Protein AF-A0A6A4X981-F1 (afdb_monomer)

pLDDT: mean 82.9, std 22.52, range [26.66, 98.5]

Secondary structure (DSSP, 8-state):
----------S-HHHHHHHHHHHH--PPPHHHHHHHHHHHTTTTS-HHHHHHHHHHHIIIII---GGGS-TTHHHHHHHHHH-TTS-HHHHHHHHHHHHHHTTSGGGHHHHHHHTTT-HHHHHHHTGGGS-HHHHHHHHHHHHHTTSSHHHHHHHT----EE-TT-SSEE-HHHHHHHHHHHHHTSS-HHHHHHHHHHHHHHHHS--------------

Sequence (219 aa):
MKIHHTVTLSEPVSSHLSTYTSHLNTPRPVKAEFDGLLKAVDGQLGDEELQNVKELKMYMLEDEGAWALGENFINFLGRILHDKSLPPAARVHLLNLLSVATTKDDFILILHQDRREHVIMNYADDVDRLPTEEQTALSLMFANMFDQNGSSEWLLYISEWQSPHNNMPISNIRVTTKVAVNALLADSAEMQDRGTAIMYNLAVKEVKTVVSIAFYRHE

Mean predicted aligned error: 9.0 Å

Organism: Amphibalanus amphitrite (NCBI:txid1232801)

Nearest PDB structures (foldseek):
  8gcn-assembly1_A  TM=3.895E-01  e=6.416E-01  Homo sapiens
  1gcj-assembly1_B  TM=5.325E-01  e=2.556E+00  Mus musculus
  2q5d-assembly1_A  TM=5.986E-01  e=4.750E+00  Homo sapiens
  1qgr-assembly1_A  TM=4.867E-01  e=2.556E+00  Homo sapiens
  1qgk-assembly1_A  TM=3.256E-01  e=1.664E+00  Homo sapiens

Foldseek 3Di:
DDDDDDPDPDDDVVVVLVVLLVVLDPQDPLVVLLVQLCVQCPPPDDPVLVQQSVLLCCVQPVVPHPVSHDLCNLVSLLCQLPDPVGDPSNLLSVLSSLLSVLLDQRVLVVLVSCVPVVSLLLSLLCLLVDPPSNLLSNLSNLLSNLNYPSSVVQLCFDDWDDRPVDPDTDGSVRSLLVSLVSLCPDPDPSSVSSSVSSVVSVVPDPPPPPPPPPPPPDD

Solvent-accessible surface area (backbone atoms only — not comparable to full-atom values): 12491 Å² total; per-residue (Å²): 140,82,85,84,79,82,80,78,84,79,73,68,67,69,64,57,53,60,54,64,54,52,76,78,52,72,74,71,56,64,66,58,32,50,55,46,25,53,62,48,42,62,93,72,60,54,74,67,50,52,48,46,54,50,22,51,44,38,33,72,76,66,69,55,41,63,81,46,48,60,95,59,43,63,57,46,52,36,49,52,70,67,41,79,90,53,51,69,60,29,36,31,24,48,32,49,49,45,24,61,46,30,62,40,85,55,41,37,61,58,54,60,65,31,67,81,77,37,50,69,57,57,57,43,60,46,40,91,75,47,58,69,65,44,38,48,27,46,37,48,24,60,39,30,18,60,75,23,70,61,41,33,52,53,41,58,30,73,71,70,46,77,46,96,90,45,98,57,78,41,27,40,36,56,34,49,49,48,42,21,51,53,24,46,71,41,96,42,67,73,33,26,53,34,10,49,50,32,49,48,52,62,71,71,47,82,72,85,67,79,74,75,74,77,77,78,79,79,130

Radius of gyration: 19.37 Å; Cα contacts (8 Å, |Δi|>4): 228; chains: 1; bounding box: 63×36×64 Å

Structure (mmCIF, N/CA/C/O backbone):
data_AF-A0A6A4X981-F1
#
_entry.id   AF-A0A6A4X981-F1
#
loop_
_atom_site.group_PDB
_atom_site.id
_atom_site.type_symbol
_atom_site.label_atom_id
_atom_site.label_alt_id
_atom_site.label_comp_id
_atom_site.label_asym_id
_atom_site.label_entity_id
_atom_site.label_seq_id
_atom_site.pdbx_PDB_ins_code
_atom_site.Cartn_x
_atom_site.Cartn_y
_atom_site.Cartn_z
_atom_site.occupancy
_atom_site.B_iso_or_equiv
_atom_site.auth_seq_id
_atom_site.auth_comp_id
_atom_site.auth_asym_id
_atom_site.auth_atom_id
_atom_site.pdbx_PDB_model_num
ATOM 1 N N . MET A 1 1 ? 22.969 -18.939 -44.049 1.00 35.66 1 MET A N 1
ATOM 2 C CA . MET A 1 1 ? 21.523 -18.968 -43.752 1.00 35.66 1 MET A CA 1
ATOM 3 C C . MET A 1 1 ? 21.273 -17.994 -42.606 1.00 35.66 1 MET A C 1
ATOM 5 O O . MET A 1 1 ? 21.576 -18.317 -41.469 1.00 35.66 1 MET A O 1
ATOM 9 N N . LYS A 1 2 ? 20.888 -16.752 -42.926 1.00 27.67 2 LYS A N 1
ATOM 10 C CA . LYS A 1 2 ? 20.529 -15.705 -41.955 1.00 27.67 2 LYS A CA 1
ATOM 11 C C . LYS A 1 2 ? 19.008 -15.671 -41.891 1.00 27.67 2 LYS A C 1
ATOM 13 O O . LYS A 1 2 ? 18.380 -15.480 -42.928 1.00 27.67 2 LYS A O 1
ATOM 18 N N . ILE A 1 3 ? 18.437 -15.893 -40.716 1.00 26.66 3 ILE A N 1
ATOM 19 C CA . ILE A 1 3 ? 16.993 -15.798 -40.512 1.00 26.66 3 ILE A CA 1
ATOM 20 C C . ILE A 1 3 ? 16.707 -14.355 -40.090 1.00 26.66 3 ILE A C 1
ATOM 22 O O . ILE A 1 3 ? 17.018 -13.956 -38.971 1.00 26.66 3 ILE A O 1
ATOM 26 N N . HIS A 1 4 ? 16.185 -13.558 -41.020 1.00 29.09 4 HIS A N 1
ATOM 27 C CA . HIS A 1 4 ? 15.566 -12.271 -40.721 1.00 29.09 4 HIS A CA 1
ATOM 28 C C . HIS A 1 4 ? 14.129 -12.538 -40.268 1.00 29.09 4 HIS A C 1
ATOM 30 O O . HIS A 1 4 ? 13.269 -12.807 -41.102 1.00 29.09 4 HIS A O 1
ATOM 36 N N . HIS A 1 5 ? 13.864 -12.458 -38.966 1.00 28.50 5 HIS A N 1
ATOM 37 C CA . HIS A 1 5 ? 12.505 -12.253 -38.474 1.00 28.50 5 HIS A CA 1
ATOM 38 C C . HIS A 1 5 ? 12.352 -10.788 -38.080 1.00 28.50 5 HIS A C 1
ATOM 40 O O . HIS A 1 5 ? 12.789 -10.353 -37.019 1.00 28.50 5 HIS A O 1
ATOM 46 N N . THR A 1 6 ? 11.751 -10.022 -38.985 1.00 28.34 6 THR A N 1
ATOM 47 C CA . THR A 1 6 ? 11.178 -8.713 -38.687 1.00 28.34 6 THR A CA 1
ATOM 48 C C . THR A 1 6 ? 9.885 -8.963 -37.919 1.00 28.34 6 THR A C 1
ATOM 50 O O . THR A 1 6 ? 8.914 -9.444 -38.498 1.00 28.34 6 THR A O 1
ATOM 53 N N . VAL A 1 7 ? 9.877 -8.690 -36.614 1.00 30.39 7 VAL A N 1
ATOM 54 C CA . VAL A 1 7 ? 8.640 -8.664 -35.826 1.00 30.39 7 VAL A CA 1
ATOM 55 C C . VAL A 1 7 ? 7.944 -7.345 -36.141 1.00 30.39 7 VAL A C 1
ATOM 57 O O . VAL A 1 7 ? 8.358 -6.280 -35.689 1.00 30.39 7 VAL A O 1
ATOM 60 N N . THR A 1 8 ? 6.915 -7.403 -36.978 1.00 29.42 8 THR A N 1
ATOM 61 C CA . THR A 1 8 ? 5.960 -6.308 -37.140 1.00 29.42 8 THR A CA 1
ATOM 62 C C . THR A 1 8 ? 5.119 -6.221 -35.871 1.00 29.42 8 THR A C 1
ATOM 64 O O . THR A 1 8 ? 4.299 -7.101 -35.621 1.00 29.42 8 THR A O 1
ATOM 67 N N . LEU A 1 9 ? 5.337 -5.177 -35.069 1.00 31.45 9 LEU A N 1
ATOM 68 C CA . LEU A 1 9 ? 4.457 -4.804 -33.961 1.00 31.45 9 LEU A CA 1
ATOM 69 C C . LEU A 1 9 ? 3.139 -4.284 -34.553 1.00 31.45 9 LEU A C 1
ATOM 71 O O . LEU A 1 9 ? 3.011 -3.102 -34.868 1.00 31.45 9 LEU A O 1
ATOM 75 N N . SER A 1 10 ? 2.192 -5.186 -34.797 1.00 39.62 10 SER A N 1
ATOM 76 C CA . SER A 1 10 ? 0.805 -4.829 -35.084 1.00 39.62 10 SER A CA 1
ATOM 77 C C . SER A 1 10 ? 0.054 -4.699 -33.762 1.00 39.62 10 SER A C 1
ATOM 79 O O . SER A 1 10 ? 0.018 -5.662 -33.005 1.00 39.62 10 SER A O 1
ATOM 81 N N . GLU A 1 11 ? -0.559 -3.529 -33.566 1.00 33.09 11 GLU A N 1
ATOM 82 C CA . GLU A 1 11 ? -1.365 -3.068 -32.419 1.00 33.09 11 GLU A CA 1
ATOM 83 C C . GLU A 1 11 ? -0.593 -2.325 -31.308 1.00 33.09 11 GLU A C 1
ATOM 85 O O . GLU A 1 11 ? 0.504 -2.725 -30.910 1.00 33.09 11 GLU A O 1
ATOM 90 N N . PRO A 1 12 ? -1.128 -1.187 -30.810 1.00 36.62 12 PRO A N 1
ATOM 91 C CA . PRO A 1 12 ? -0.497 -0.448 -29.728 1.00 36.62 12 PRO A CA 1
ATOM 92 C C . PRO A 1 12 ? -0.516 -1.298 -28.454 1.00 36.62 12 PRO A C 1
ATOM 94 O O . PRO A 1 12 ? -1.577 -1.731 -27.997 1.00 36.62 12 PRO A O 1
ATOM 97 N N . VAL A 1 13 ? 0.666 -1.461 -27.852 1.00 44.28 13 VAL A N 1
ATOM 98 C CA . VAL A 1 13 ? 0.936 -2.171 -26.583 1.00 44.28 13 VAL A CA 1
ATOM 99 C C . VAL A 1 13 ? -0.070 -1.806 -25.472 1.00 44.28 13 VAL A C 1
ATOM 101 O O . VAL A 1 13 ? -0.384 -2.633 -24.622 1.00 44.28 13 VAL A O 1
ATOM 104 N N . SER A 1 14 ? -0.657 -0.604 -25.529 1.00 37.19 14 SER A N 1
ATOM 105 C CA . SER A 1 14 ? -1.730 -0.105 -24.652 1.00 37.19 14 SER A CA 1
ATOM 106 C C . SER A 1 14 ? -2.977 -1.000 -24.556 1.00 37.19 14 SER A C 1
ATOM 108 O O . SER A 1 14 ? -3.571 -1.080 -23.485 1.00 37.19 14 SER A O 1
ATOM 110 N N . SER A 1 15 ? -3.367 -1.710 -25.617 1.00 31.08 15 SER A N 1
ATOM 111 C CA . SER A 1 15 ? -4.558 -2.582 -25.587 1.00 31.08 15 SER A CA 1
ATOM 112 C C . SER A 1 15 ? -4.306 -3.914 -24.862 1.00 31.08 15 SER A C 1
ATOM 114 O O . SER A 1 15 ? -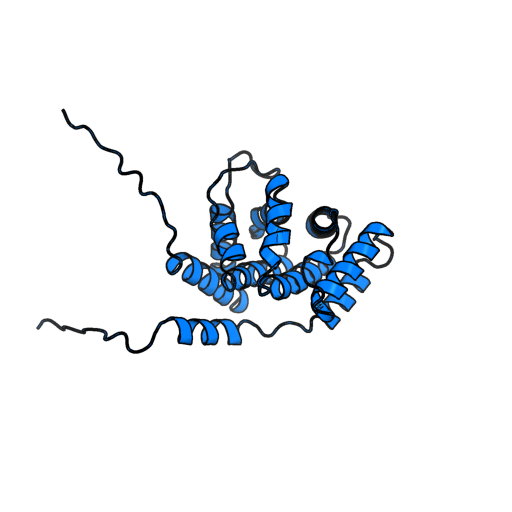5.155 -4.404 -24.114 1.00 31.08 15 SER A O 1
ATOM 116 N N . HIS A 1 16 ? -3.095 -4.462 -24.990 1.00 34.47 16 HIS A N 1
ATOM 117 C CA . HIS A 1 16 ? -2.657 -5.637 -24.236 1.00 34.47 16 HIS A CA 1
ATOM 118 C C . HIS A 1 16 ? -2.401 -5.323 -22.752 1.00 34.47 16 HIS A C 1
ATOM 120 O O . HIS A 1 16 ? -2.643 -6.182 -21.904 1.00 34.47 16 HIS A O 1
ATOM 126 N N . LEU A 1 17 ? -1.995 -4.085 -22.433 1.00 39.44 17 LEU A N 1
ATOM 127 C CA . LEU A 1 17 ? -1.783 -3.594 -21.063 1.00 39.44 17 LEU A CA 1
ATOM 128 C C . LEU A 1 17 ? -3.050 -3.680 -20.195 1.00 39.44 17 LEU A C 1
ATOM 130 O O . LEU A 1 17 ? -2.972 -4.156 -19.068 1.00 39.44 17 LEU A O 1
ATOM 134 N N . SER A 1 18 ? -4.216 -3.299 -20.730 1.00 36.97 18 SER A N 1
ATOM 135 C CA . SER A 1 18 ? -5.501 -3.392 -20.010 1.00 36.97 18 SER A CA 1
ATOM 136 C C . SER A 1 18 ? -5.961 -4.841 -19.799 1.00 36.97 18 SER A C 1
ATOM 138 O O . SER A 1 18 ? -6.636 -5.154 -18.819 1.00 36.97 18 SER A O 1
ATOM 140 N N . THR A 1 19 ? -5.573 -5.747 -20.700 1.00 31.64 19 THR A N 1
ATOM 141 C CA . THR A 1 19 ? -6.018 -7.144 -20.652 1.00 31.64 19 THR A CA 1
ATOM 142 C C . THR A 1 19 ? -5.213 -7.946 -19.621 1.00 31.64 19 THR A C 1
ATOM 144 O O . THR A 1 19 ? -5.804 -8.669 -18.823 1.00 31.64 19 THR A O 1
ATOM 147 N N . TYR A 1 20 ? -3.887 -7.766 -19.549 1.00 37.22 20 TYR A N 1
ATOM 148 C CA . TYR A 1 20 ? -3.033 -8.516 -18.612 1.00 37.22 20 TYR A CA 1
ATOM 149 C C . TYR A 1 20 ? -3.275 -8.139 -17.138 1.00 37.22 20 TYR A C 1
ATOM 151 O O . TYR A 1 20 ? -3.262 -9.005 -16.265 1.00 37.22 20 TYR A O 1
ATOM 159 N N . THR A 1 21 ? -3.564 -6.865 -16.851 1.00 39.09 21 THR A N 1
ATOM 160 C CA . THR A 1 21 ? -3.923 -6.402 -15.499 1.00 39.09 21 THR A CA 1
ATOM 161 C C . THR A 1 21 ? -5.322 -6.859 -15.076 1.00 39.09 21 THR A C 1
ATOM 163 O O . THR A 1 21 ? -5.548 -7.110 -13.893 1.00 39.09 21 THR A O 1
ATOM 166 N N . SER A 1 22 ? -6.256 -7.048 -16.017 1.00 40.41 22 SER A N 1
ATOM 167 C CA . SER A 1 22 ? -7.642 -7.4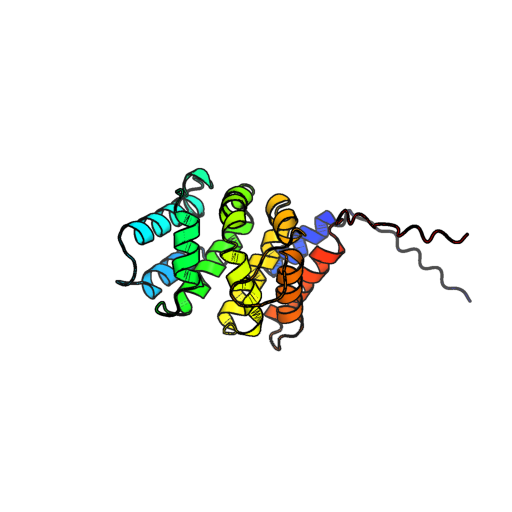32 -15.705 1.00 40.41 22 SER A CA 1
ATOM 168 C C . SER A 1 22 ? -7.784 -8.813 -15.047 1.00 40.41 22 SER A C 1
ATOM 170 O O . SER A 1 22 ? -8.672 -9.009 -14.222 1.00 40.41 22 SER A O 1
ATOM 172 N N . HIS A 1 23 ? -6.901 -9.767 -15.363 1.00 39.19 23 HIS A N 1
ATOM 173 C CA . HIS A 1 23 ? -6.964 -11.134 -14.825 1.00 39.19 23 HIS A CA 1
ATOM 174 C C . HIS A 1 23 ? -6.335 -11.265 -13.428 1.00 39.19 23 HIS A C 1
ATOM 176 O O . HIS A 1 23 ? -6.719 -12.144 -12.660 1.00 39.19 23 HIS A O 1
ATOM 182 N N . LEU A 1 24 ? -5.398 -10.372 -13.089 1.00 46.75 24 LEU A N 1
ATOM 183 C CA . LEU A 1 24 ? -4.754 -10.283 -11.770 1.00 46.75 24 LEU A CA 1
ATOM 184 C C . LEU A 1 24 ? -5.617 -9.516 -10.755 1.00 46.75 24 LEU A C 1
ATOM 186 O O . LEU A 1 24 ? -5.453 -9.664 -9.543 1.00 46.75 24 LEU A O 1
ATOM 190 N N . ASN A 1 25 ? -6.563 -8.729 -11.268 1.00 47.97 25 ASN A N 1
ATOM 191 C CA . ASN A 1 25 ? -7.483 -7.883 -10.530 1.00 47.97 25 ASN A CA 1
ATOM 192 C C . ASN A 1 25 ? -8.858 -8.540 -10.435 1.00 47.97 25 ASN A C 1
ATOM 194 O O . ASN A 1 25 ? -9.804 -8.075 -11.062 1.00 47.97 25 ASN A O 1
ATOM 198 N N . THR A 1 26 ? -9.012 -9.591 -9.625 1.00 44.97 26 THR A N 1
ATOM 199 C CA . THR A 1 26 ? -10.343 -9.799 -9.030 1.00 44.97 26 THR A CA 1
ATOM 200 C C . THR A 1 26 ? -10.371 -8.915 -7.791 1.00 44.97 26 THR A C 1
ATOM 202 O O . THR A 1 26 ? -9.756 -9.294 -6.790 1.00 44.97 26 THR A O 1
ATOM 205 N N . PRO A 1 27 ? -10.982 -7.714 -7.823 1.00 53.25 27 PRO A N 1
ATOM 206 C CA . PRO A 1 27 ? -10.990 -6.861 -6.651 1.00 53.25 27 PRO A CA 1
ATOM 207 C C . PRO A 1 27 ? -11.744 -7.631 -5.579 1.00 53.25 27 PRO A C 1
ATOM 209 O O . PRO A 1 27 ? -12.896 -8.034 -5.788 1.00 53.25 27 PRO A O 1
ATOM 212 N N . ARG A 1 28 ? -11.091 -7.881 -4.441 1.00 63.94 28 ARG A N 1
ATOM 213 C CA . ARG A 1 28 ? -11.825 -8.387 -3.285 1.00 63.94 28 ARG A CA 1
ATOM 214 C C . ARG A 1 28 ? -12.951 -7.389 -3.012 1.00 63.94 28 ARG A C 1
ATOM 216 O O . ARG A 1 28 ? -12.721 -6.183 -3.142 1.00 63.94 28 ARG A O 1
ATOM 223 N N . PRO A 1 29 ? -14.178 -7.847 -2.718 1.00 80.44 29 PRO A N 1
ATOM 224 C CA . PRO A 1 29 ? -15.304 -6.937 -2.602 1.00 80.44 29 PRO A CA 1
ATOM 225 C C . PRO A 1 29 ? -14.982 -5.859 -1.567 1.00 80.44 29 PRO A C 1
ATOM 227 O O . PRO A 1 29 ? -14.814 -6.176 -0.394 1.00 80.44 29 PRO A O 1
ATOM 230 N N . VAL A 1 30 ? -14.911 -4.594 -1.993 1.00 88.19 30 VAL A N 1
ATOM 231 C CA . VAL A 1 30 ? -14.489 -3.462 -1.145 1.00 88.19 30 VAL A CA 1
ATOM 232 C C . VAL A 1 30 ? -15.253 -3.443 0.183 1.00 88.19 30 VAL A C 1
ATOM 234 O O . VAL A 1 30 ? -14.669 -3.243 1.242 1.00 88.19 30 VAL A O 1
ATOM 237 N N . LYS A 1 31 ? -16.557 -3.748 0.147 1.00 90.75 31 LYS A N 1
ATOM 238 C CA . LYS A 1 31 ? -17.397 -3.876 1.349 1.00 90.75 31 LYS A CA 1
ATOM 239 C C . LYS A 1 31 ? -16.896 -4.949 2.324 1.00 90.75 31 LYS A C 1
ATOM 241 O O . LYS A 1 31 ? -16.839 -4.687 3.516 1.00 90.75 31 LYS A O 1
ATOM 246 N N . ALA A 1 32 ? -16.500 -6.118 1.824 1.00 91.69 32 ALA A N 1
ATOM 247 C CA . ALA A 1 32 ? -15.992 -7.205 2.658 1.00 91.69 32 ALA A CA 1
ATOM 248 C C . ALA A 1 32 ? -14.638 -6.855 3.296 1.00 91.69 32 ALA A C 1
ATOM 250 O O . ALA A 1 32 ? -14.396 -7.227 4.440 1.00 91.69 32 ALA A O 1
ATOM 251 N N . GLU A 1 33 ? -13.778 -6.111 2.593 1.00 94.44 33 GLU A N 1
ATOM 252 C CA . GLU A 1 33 ? -12.517 -5.624 3.167 1.00 94.44 33 GLU A CA 1
ATOM 253 C C . GLU A 1 33 ? -12.761 -4.569 4.259 1.00 94.44 33 GLU A C 1
ATOM 255 O O . GLU A 1 33 ? -12.092 -4.602 5.288 1.00 94.44 33 GLU A O 1
ATOM 260 N N . PHE A 1 34 ? -13.766 -3.695 4.110 1.00 94.94 34 PHE A N 1
ATOM 261 C CA . PHE A 1 34 ? -14.185 -2.792 5.193 1.00 94.94 34 PHE A CA 1
ATOM 262 C C . PHE A 1 34 ? -14.730 -3.541 6.409 1.00 94.94 34 PHE A C 1
ATOM 264 O O . PHE A 1 34 ? -14.329 -3.245 7.534 1.00 94.94 34 PHE A O 1
ATOM 271 N N . ASP A 1 35 ? -15.625 -4.508 6.197 1.00 95.25 35 ASP A N 1
ATOM 272 C CA . ASP A 1 35 ? -16.187 -5.318 7.281 1.00 95.25 35 ASP A CA 1
ATOM 273 C C . ASP A 1 35 ? -15.078 -6.096 8.009 1.00 95.25 35 ASP A C 1
ATOM 275 O O . ASP A 1 35 ? -15.058 -6.171 9.240 1.00 95.25 35 ASP A O 1
ATOM 279 N N . GLY A 1 36 ? -14.117 -6.632 7.250 1.00 96.31 36 GLY A N 1
ATOM 280 C CA . GLY A 1 36 ? -12.927 -7.298 7.768 1.00 96.31 36 GLY A CA 1
ATOM 281 C C . GLY A 1 36 ? -12.030 -6.365 8.581 1.00 96.31 36 GLY A C 1
ATOM 282 O O . GLY A 1 36 ? -11.639 -6.717 9.695 1.00 96.31 36 GLY A O 1
ATOM 283 N N . LEU A 1 37 ? -11.752 -5.160 8.069 1.00 97.00 37 LEU A N 1
ATOM 284 C CA . LEU A 1 37 ? -10.963 -4.146 8.769 1.00 97.00 37 LEU A CA 1
ATOM 285 C C . LEU A 1 37 ? -11.620 -3.757 10.096 1.00 97.00 37 LEU A C 1
ATOM 287 O O . LEU A 1 37 ? -10.971 -3.850 11.134 1.00 97.00 37 LEU A O 1
ATOM 291 N N . LEU A 1 38 ? -12.904 -3.384 10.073 1.00 96.44 38 LEU A N 1
ATOM 292 C CA . LEU A 1 38 ? -13.660 -2.985 11.265 1.00 96.44 38 LEU A CA 1
ATOM 293 C C . LEU A 1 38 ? -13.697 -4.097 12.313 1.00 96.44 38 LEU A C 1
ATOM 295 O O . LEU A 1 38 ? -13.499 -3.836 13.496 1.00 96.44 38 LEU A O 1
ATOM 299 N N . LYS A 1 39 ? -13.888 -5.347 11.881 1.00 97.19 39 LYS A N 1
ATOM 300 C CA . LYS A 1 39 ? -13.845 -6.506 12.774 1.00 97.19 39 LYS A CA 1
ATOM 301 C C . LYS A 1 39 ? -12.456 -6.721 13.379 1.00 97.19 39 LYS A C 1
ATOM 303 O O . LYS A 1 39 ? -12.354 -7.090 14.545 1.00 97.19 39 LYS A O 1
ATOM 308 N N . ALA A 1 40 ? -11.390 -6.532 12.602 1.00 97.00 40 ALA A N 1
ATOM 309 C CA . ALA A 1 40 ? -10.019 -6.737 13.069 1.00 97.00 40 ALA A CA 1
ATOM 310 C C . ALA A 1 40 ? -9.591 -5.702 14.120 1.00 97.00 40 ALA A C 1
ATOM 312 O O . ALA A 1 40 ? -8.785 -6.016 14.995 1.00 97.00 40 ALA A O 1
ATOM 313 N N . VAL A 1 41 ? -10.129 -4.485 14.042 1.00 96.06 41 VAL A N 1
ATOM 314 C CA . VAL A 1 41 ? -9.773 -3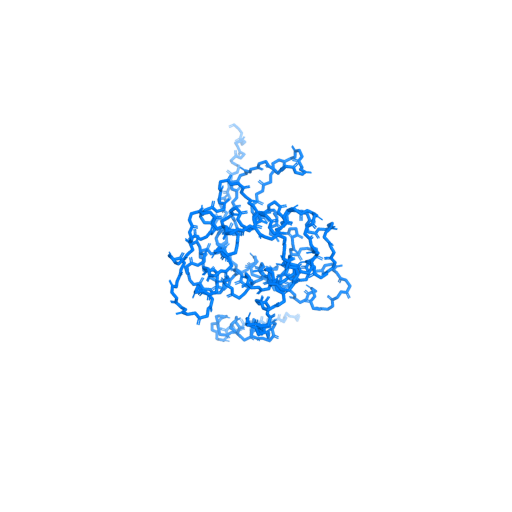.358 14.919 1.00 96.06 41 VAL A CA 1
ATOM 315 C C . VAL A 1 41 ? -10.858 -3.025 15.949 1.00 96.06 41 VAL A C 1
ATOM 317 O O . VAL A 1 41 ? -10.808 -1.966 16.576 1.00 96.06 41 VAL A O 1
ATOM 320 N N . ASP A 1 42 ? -11.830 -3.920 16.138 1.00 94.44 42 ASP A N 1
ATOM 321 C CA . ASP A 1 42 ? -12.954 -3.712 17.052 1.00 94.44 42 ASP A CA 1
ATOM 322 C C . ASP A 1 42 ? -12.462 -3.370 18.469 1.00 94.44 42 ASP A C 1
ATOM 324 O O . ASP A 1 42 ? -11.594 -4.048 19.027 1.00 94.44 42 ASP A O 1
ATOM 328 N N . GLY A 1 43 ? -12.968 -2.261 19.012 1.00 94.00 43 GLY A N 1
ATOM 329 C CA . GLY A 1 43 ? -12.576 -1.710 20.314 1.00 94.00 43 GLY A CA 1
ATOM 330 C C . GLY A 1 43 ? -11.131 -1.201 20.444 1.00 94.00 43 GLY A C 1
ATOM 331 O O . GLY A 1 43 ? -10.739 -0.824 21.546 1.00 94.00 43 GLY A O 1
ATOM 332 N N . GLN A 1 44 ? -10.332 -1.189 19.371 1.00 95.88 44 GLN A N 1
ATOM 333 C CA . GLN A 1 44 ? -8.915 -0.783 19.402 1.00 95.88 44 GLN A CA 1
ATOM 334 C C . GLN A 1 44 ? -8.654 0.599 18.797 1.00 95.88 44 GLN A C 1
ATOM 336 O O . GLN A 1 44 ? -7.569 1.150 18.998 1.00 95.88 44 GLN A O 1
ATOM 341 N N . LEU A 1 45 ? -9.626 1.136 18.053 1.00 94.25 45 LEU A N 1
ATOM 342 C CA . LEU A 1 45 ? -9.547 2.460 17.448 1.00 94.25 45 LEU A CA 1
ATOM 343 C C . LEU A 1 45 ? -10.245 3.519 18.301 1.00 94.25 45 LEU A C 1
ATOM 345 O O . LEU A 1 45 ? -11.328 3.281 18.837 1.00 94.25 45 LEU A O 1
ATOM 349 N N . GLY A 1 46 ? -9.636 4.700 18.384 1.00 94.25 46 GLY A N 1
ATOM 350 C CA . GLY A 1 46 ? -10.263 5.898 18.939 1.00 94.25 46 GLY A CA 1
ATOM 351 C C . GLY A 1 46 ? -11.256 6.553 17.971 1.00 94.25 46 GLY A C 1
ATOM 352 O O . GLY A 1 46 ? -11.340 6.195 16.796 1.00 94.25 46 GLY A O 1
ATOM 353 N N . ASP A 1 47 ? -11.980 7.566 18.452 1.00 94.62 47 ASP A N 1
ATOM 354 C CA . ASP A 1 47 ? -13.012 8.269 17.669 1.00 94.62 47 ASP A CA 1
ATOM 355 C C . ASP A 1 47 ? -12.467 8.881 16.370 1.00 94.62 47 ASP A C 1
ATOM 357 O O . ASP A 1 47 ? -13.121 8.829 15.327 1.00 94.62 47 ASP A O 1
ATOM 361 N N . GLU A 1 48 ? -11.250 9.423 16.415 1.00 94.88 48 GLU A N 1
ATOM 362 C CA . GLU A 1 48 ? -10.583 10.006 15.251 1.00 94.88 48 GLU A CA 1
ATOM 363 C C . GLU A 1 48 ? -10.225 8.942 14.203 1.00 94.88 48 GLU A C 1
ATOM 365 O O . GLU A 1 48 ? -10.473 9.114 13.012 1.00 94.88 48 GLU A O 1
ATOM 370 N N . GLU A 1 49 ? -9.694 7.798 14.623 1.00 95.75 49 GLU A N 1
ATOM 371 C CA . GLU A 1 49 ? -9.349 6.694 13.722 1.00 95.75 49 GLU A CA 1
ATOM 372 C C . GLU A 1 49 ? -10.615 6.073 13.107 1.00 95.75 49 GLU A C 1
ATOM 374 O O . GLU A 1 49 ? -10.647 5.776 11.915 1.00 95.75 49 GLU A O 1
ATOM 379 N N . LEU A 1 50 ? -11.701 5.958 13.880 1.00 94.75 50 LEU A N 1
ATOM 380 C CA . LEU A 1 50 ? -13.008 5.537 13.367 1.00 94.75 50 LEU A CA 1
ATOM 381 C C . LEU A 1 50 ? -13.584 6.531 12.352 1.00 94.75 50 LEU A C 1
ATOM 383 O O . LEU A 1 50 ? -14.247 6.117 11.398 1.00 94.75 50 LEU A O 1
ATOM 387 N N . GLN A 1 51 ? -13.343 7.829 12.534 1.00 96.06 51 GLN A N 1
ATOM 388 C CA . GLN A 1 51 ? -13.718 8.848 11.559 1.00 96.06 51 GLN A CA 1
ATOM 389 C C . GLN A 1 51 ? -12.927 8.684 10.250 1.00 96.06 51 GLN A C 1
ATOM 391 O O . GLN A 1 51 ? -13.540 8.660 9.185 1.00 96.06 51 GLN A O 1
ATOM 396 N N . ASN A 1 52 ? -11.619 8.418 10.319 1.00 96.69 52 ASN A N 1
ATOM 397 C CA . ASN A 1 52 ? -10.801 8.113 9.136 1.00 96.69 52 ASN A CA 1
ATOM 398 C C . ASN A 1 52 ? -11.290 6.858 8.381 1.00 96.69 52 ASN A C 1
ATOM 400 O O . ASN A 1 52 ? -11.271 6.825 7.151 1.00 96.69 52 ASN A O 1
ATOM 404 N N . VAL A 1 53 ? -11.795 5.831 9.082 1.00 95.69 53 VAL A N 1
ATOM 405 C CA . VAL A 1 53 ? -12.414 4.660 8.424 1.00 95.69 53 VAL A CA 1
ATOM 406 C C . VAL A 1 53 ? -13.684 5.051 7.657 1.00 95.69 53 VAL A C 1
ATOM 408 O O . VAL A 1 53 ? -13.923 4.539 6.561 1.00 95.69 53 VAL A O 1
ATOM 411 N N . LYS A 1 54 ? -14.503 5.965 8.197 1.00 94.81 54 LYS A N 1
ATOM 412 C CA . LYS A 1 54 ? -15.696 6.477 7.498 1.00 94.81 54 LYS A CA 1
ATOM 413 C C . LYS A 1 54 ? -15.315 7.304 6.274 1.00 94.81 54 LYS A C 1
ATOM 415 O O . LYS A 1 54 ? -15.932 7.135 5.231 1.00 94.81 54 LYS A O 1
ATOM 420 N N . GLU A 1 55 ? -14.292 8.141 6.382 1.00 96.31 55 GLU A N 1
ATOM 421 C CA . GLU A 1 55 ? -13.760 8.933 5.267 1.00 96.31 55 GLU A CA 1
ATOM 422 C C . GLU A 1 55 ? -13.230 8.046 4.145 1.00 96.31 55 GLU A C 1
ATOM 424 O O . GLU A 1 55 ? -13.614 8.219 2.989 1.00 96.31 55 GLU A O 1
ATOM 429 N N . LEU A 1 56 ? -12.467 7.003 4.488 1.00 96.12 56 LEU A N 1
ATOM 430 C CA . LEU A 1 56 ? -12.042 5.995 3.521 1.00 96.12 56 LEU A CA 1
ATOM 431 C C . LEU A 1 56 ? -13.241 5.317 2.850 1.00 96.12 56 LEU A C 1
ATOM 433 O O . LEU A 1 56 ? -13.206 5.036 1.655 1.00 96.12 56 LEU A O 1
ATOM 437 N N . LYS A 1 57 ? -14.326 5.064 3.589 1.00 94.25 57 LYS A N 1
ATOM 438 C CA . LYS A 1 57 ? -15.554 4.493 3.027 1.00 94.25 57 LYS A CA 1
ATOM 439 C C . LYS A 1 57 ? -16.253 5.446 2.057 1.00 94.25 57 LYS A C 1
ATOM 441 O O . LYS A 1 57 ? -16.646 4.984 0.988 1.00 94.25 57 LYS A O 1
ATOM 446 N N . MET A 1 58 ? -16.373 6.730 2.396 1.00 93.56 58 MET A N 1
ATOM 447 C CA . MET A 1 58 ? -16.924 7.754 1.497 1.00 93.56 58 MET A CA 1
ATOM 448 C C . MET A 1 58 ? -16.094 7.831 0.213 1.00 93.56 58 MET A C 1
ATOM 450 O O . MET A 1 58 ? -16.631 7.686 -0.884 1.00 93.56 58 MET A O 1
ATOM 454 N N . TYR A 1 59 ? -14.767 7.899 0.352 1.00 95.06 59 TYR A N 1
ATOM 455 C CA . TYR A 1 59 ? -13.852 7.869 -0.784 1.00 95.06 59 TYR A CA 1
ATOM 456 C C . TYR A 1 59 ? -14.041 6.616 -1.646 1.00 95.06 59 TYR A C 1
ATOM 458 O O . TYR A 1 59 ? -14.077 6.695 -2.873 1.00 95.06 59 TYR A O 1
ATOM 466 N N . MET A 1 60 ? -14.165 5.438 -1.027 1.00 91.69 60 MET A N 1
ATOM 467 C CA . MET A 1 60 ? -14.160 4.158 -1.738 1.00 91.69 60 MET A CA 1
ATOM 468 C C . MET A 1 60 ? -15.497 3.743 -2.345 1.00 91.69 60 MET A C 1
ATOM 470 O O . MET A 1 60 ? -15.489 3.136 -3.414 1.00 91.69 60 MET A O 1
ATOM 474 N N . LEU A 1 61 ? -16.615 4.024 -1.677 1.00 89.06 61 LEU A N 1
ATOM 475 C CA . LEU A 1 61 ? -17.939 3.515 -2.048 1.00 89.06 61 LEU A CA 1
ATOM 476 C C . LEU A 1 61 ? -18.910 4.596 -2.519 1.00 89.06 61 LEU A C 1
ATOM 478 O O . LEU A 1 61 ? -19.867 4.255 -3.211 1.00 89.06 61 LEU A O 1
ATOM 482 N N . GLU A 1 62 ? -18.700 5.848 -2.120 1.00 86.06 62 GLU A N 1
ATOM 483 C CA . GLU A 1 62 ? -19.623 6.959 -2.394 1.00 86.06 62 GLU A CA 1
ATOM 484 C C . GLU A 1 62 ? -19.080 7.904 -3.477 1.00 86.06 62 GLU A C 1
ATOM 486 O O . GLU A 1 62 ? -19.786 8.804 -3.909 1.00 86.06 62 GLU A O 1
ATOM 491 N N . ASP A 1 63 ? -17.865 7.637 -3.972 1.00 82.38 63 ASP A N 1
ATOM 492 C CA . ASP A 1 63 ? -17.193 8.379 -5.049 1.00 82.38 63 ASP A CA 1
ATOM 493 C C . ASP A 1 63 ? -17.009 9.877 -4.745 1.00 82.38 63 ASP A C 1
ATOM 495 O O . ASP A 1 63 ? -16.863 10.710 -5.635 1.00 82.38 63 ASP A O 1
ATOM 499 N N . GLU A 1 64 ? -16.942 10.214 -3.455 1.00 87.56 64 GLU A N 1
ATOM 500 C CA . GLU A 1 64 ? -16.696 11.568 -2.945 1.00 87.56 64 GLU A CA 1
ATOM 501 C C . GLU A 1 64 ? -15.233 12.018 -3.152 1.00 87.56 64 GLU A C 1
ATOM 503 O O . GLU A 1 64 ? -14.823 13.034 -2.616 1.00 87.56 64 GLU A O 1
ATOM 508 N N . GLY A 1 65 ? -14.406 11.282 -3.903 1.00 90.94 65 GLY A N 1
ATOM 509 C CA . GLY A 1 65 ? -13.012 11.639 -4.201 1.00 90.94 65 GLY A CA 1
ATOM 510 C C . GLY A 1 65 ? -12.084 11.800 -2.981 1.00 90.94 65 GLY A C 1
ATOM 511 O O . GLY A 1 65 ? -12.462 11.628 -1.821 1.00 90.94 65 GLY A O 1
ATOM 512 N N . ALA A 1 66 ? -10.815 12.116 -3.236 1.00 92.12 66 ALA A N 1
ATOM 513 C CA . ALA A 1 66 ? -9.778 12.202 -2.207 1.00 92.12 66 ALA A CA 1
ATOM 514 C C . ALA A 1 66 ? -9.960 13.398 -1.255 1.00 92.12 66 ALA A C 1
ATOM 516 O O . ALA A 1 66 ? -9.348 13.426 -0.190 1.00 92.12 66 ALA A O 1
ATOM 517 N N . TRP A 1 67 ? -10.809 14.375 -1.597 1.00 91.81 67 TRP A N 1
ATOM 518 C CA . TRP A 1 67 ? -11.143 15.491 -0.703 1.00 91.81 67 TRP A CA 1
ATOM 519 C C . TRP A 1 67 ? -11.993 15.056 0.497 1.00 91.81 67 TRP A C 1
ATOM 52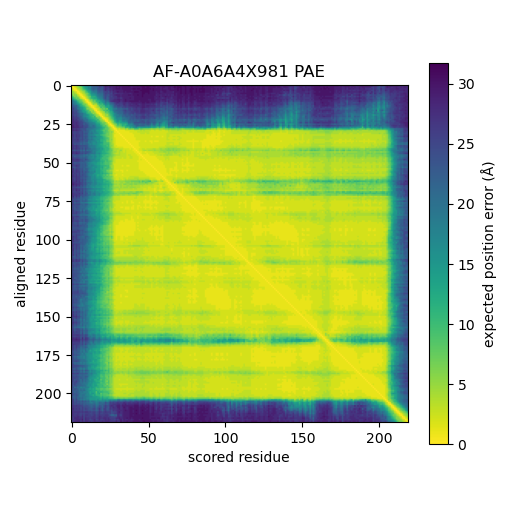1 O O . TRP A 1 67 ? -12.036 15.774 1.494 1.00 91.81 67 TRP A O 1
ATOM 531 N N . ALA A 1 68 ? -12.632 13.883 0.425 1.00 92.44 68 ALA A N 1
ATOM 532 C CA . ALA A 1 68 ? -13.315 13.277 1.561 1.00 92.44 68 ALA A CA 1
ATOM 533 C C . ALA A 1 68 ? -12.346 12.823 2.669 1.00 92.44 68 ALA A C 1
ATOM 535 O O . ALA A 1 68 ? -12.790 12.564 3.785 1.00 92.44 68 ALA A O 1
ATOM 536 N N . LEU A 1 69 ? -11.047 12.702 2.371 1.00 93.62 69 LEU A N 1
ATOM 537 C CA . LEU A 1 69 ? -10.020 12.258 3.311 1.00 93.62 69 LEU A CA 1
ATOM 538 C C . LEU A 1 69 ? -9.433 13.458 4.062 1.00 93.62 69 LEU A C 1
ATOM 540 O O . LEU A 1 69 ? -8.892 14.383 3.450 1.00 93.62 69 LEU A O 1
ATOM 544 N N . GLY A 1 70 ? -9.523 13.439 5.391 1.00 89.38 70 GLY A N 1
ATOM 545 C CA . GLY A 1 70 ? -9.011 14.508 6.243 1.00 89.38 70 GLY A CA 1
ATOM 546 C C . GLY A 1 70 ? -7.481 14.600 6.289 1.00 89.38 70 GLY A C 1
ATOM 547 O O . GLY A 1 70 ? -6.750 13.699 5.878 1.00 89.38 70 GLY A O 1
ATOM 548 N N . GLU A 1 71 ? -6.972 15.692 6.870 1.00 85.75 71 GLU A N 1
ATOM 549 C CA . GLU A 1 71 ? -5.526 15.960 7.003 1.00 85.75 71 GLU A CA 1
ATOM 550 C C . GLU A 1 71 ? -4.771 14.885 7.810 1.00 85.75 71 GLU A C 1
ATOM 552 O O . GLU A 1 71 ? -3.571 14.687 7.617 1.00 85.75 71 GLU A O 1
ATOM 557 N N . ASN A 1 72 ? -5.471 14.160 8.688 1.00 88.69 72 ASN A N 1
ATOM 558 C CA . ASN A 1 72 ? -4.899 13.114 9.538 1.00 88.69 72 ASN A CA 1
ATOM 559 C C . ASN A 1 72 ? -4.962 11.711 8.914 1.00 88.69 72 ASN A C 1
ATOM 561 O O . ASN A 1 72 ? -4.548 10.741 9.555 1.00 88.69 72 ASN A O 1
ATOM 565 N N . PHE A 1 73 ? -5.408 11.582 7.661 1.00 94.31 73 PHE A N 1
ATOM 566 C CA . PHE A 1 73 ? -5.573 10.281 7.015 1.00 94.31 73 PHE A CA 1
ATOM 567 C C . PHE A 1 73 ? -4.259 9.486 6.917 1.00 94.31 73 PHE A C 1
ATOM 569 O O . PHE A 1 73 ? -4.233 8.287 7.197 1.00 94.31 73 PHE A O 1
ATOM 576 N N . ILE A 1 74 ? -3.132 10.147 6.626 1.00 95.12 74 ILE A N 1
ATOM 577 C CA . ILE A 1 74 ? -1.806 9.500 6.631 1.00 95.12 74 ILE A CA 1
ATOM 578 C C . ILE A 1 74 ? -1.418 8.982 8.023 1.00 95.12 74 ILE A C 1
ATOM 580 O O . ILE A 1 74 ? -0.834 7.902 8.130 1.00 95.12 74 ILE A O 1
ATOM 584 N N . ASN A 1 75 ? -1.784 9.689 9.098 1.00 95.00 75 ASN A N 1
ATOM 585 C CA . ASN A 1 75 ? -1.532 9.220 10.464 1.00 95.00 75 ASN A CA 1
ATOM 586 C C . ASN A 1 75 ? -2.343 7.953 10.761 1.00 95.00 75 ASN A C 1
ATOM 588 O O . ASN A 1 75 ? -1.819 7.019 11.367 1.00 95.00 75 ASN A O 1
ATOM 592 N N . PHE A 1 76 ? -3.585 7.883 10.273 1.00 96.81 76 PHE A N 1
ATOM 593 C CA . PHE A 1 76 ? -4.402 6.672 10.340 1.00 96.81 76 PHE A CA 1
ATOM 594 C C . PHE A 1 76 ? -3.783 5.505 9.551 1.00 96.81 76 PHE A C 1
ATOM 596 O O . PHE A 1 76 ? -3.705 4.394 10.078 1.00 96.81 76 PHE A O 1
ATOM 603 N N . LEU A 1 77 ? -3.263 5.727 8.337 1.00 97.62 77 LEU A N 1
ATOM 604 C CA . LEU A 1 77 ? -2.526 4.674 7.621 1.00 97.62 77 LEU A CA 1
ATOM 605 C C . LEU A 1 77 ? -1.330 4.191 8.447 1.00 97.62 77 LEU A C 1
ATOM 607 O O . LEU A 1 77 ? -1.122 2.987 8.604 1.00 97.62 77 LEU A O 1
ATOM 611 N N . GLY A 1 78 ? -0.578 5.126 9.030 1.00 96.75 78 GLY A N 1
ATOM 612 C CA . GLY A 1 78 ? 0.577 4.809 9.860 1.00 96.75 78 GLY A CA 1
ATOM 613 C C . GLY A 1 78 ? 0.211 3.997 11.094 1.00 96.75 78 GLY A C 1
ATOM 614 O O . GLY A 1 78 ? 0.873 3.004 11.395 1.00 96.75 78 GLY A O 1
ATOM 615 N N . ARG A 1 79 ? -0.894 4.357 11.750 1.00 97.00 79 ARG A N 1
ATOM 616 C CA . ARG A 1 79 ? -1.460 3.626 12.882 1.00 97.00 79 ARG A CA 1
ATOM 617 C C . ARG A 1 79 ? -1.697 2.156 12.549 1.00 97.00 79 ARG A C 1
ATOM 619 O O . ARG A 1 79 ? -1.278 1.300 13.325 1.00 97.00 79 ARG A O 1
ATOM 626 N N . ILE A 1 80 ? -2.365 1.865 11.433 1.00 98.19 80 ILE A N 1
ATOM 627 C CA . ILE A 1 80 ? -2.718 0.489 11.057 1.00 98.19 80 ILE A CA 1
ATOM 628 C C . ILE A 1 80 ? -1.489 -0.297 10.577 1.00 98.19 80 ILE A C 1
ATOM 630 O O . ILE A 1 80 ? -1.314 -1.457 10.955 1.00 98.19 80 ILE A O 1
ATOM 634 N N . LEU A 1 81 ? -0.628 0.320 9.760 1.00 97.75 81 LEU A N 1
ATOM 635 C CA . LEU A 1 81 ? 0.523 -0.343 9.136 1.00 97.75 81 LEU A CA 1
ATOM 636 C C . LEU A 1 81 ? 1.663 -0.627 10.124 1.00 97.75 81 LEU A C 1
ATOM 638 O O . LEU A 1 81 ? 2.280 -1.696 10.077 1.00 97.75 81 LEU A O 1
ATOM 642 N N . HIS A 1 82 ? 1.940 0.307 11.035 1.00 96.62 82 HIS A N 1
ATOM 643 C CA . HIS A 1 82 ? 3.152 0.258 11.855 1.00 96.62 82 HIS A CA 1
ATOM 644 C C . HIS A 1 82 ? 2.926 -0.193 13.292 1.00 96.62 82 HIS A C 1
ATOM 646 O O . HIS A 1 82 ? 3.840 -0.783 13.873 1.00 96.62 82 HIS A O 1
ATOM 652 N N . ASP A 1 83 ? 1.735 -0.002 13.869 1.00 96.31 83 ASP A N 1
ATOM 653 C CA . ASP A 1 83 ? 1.502 -0.462 15.237 1.00 96.31 83 ASP A CA 1
ATOM 654 C C . ASP A 1 83 ? 1.287 -1.982 15.295 1.00 96.31 83 ASP A C 1
ATOM 656 O O . ASP A 1 83 ? 0.281 -2.538 14.844 1.00 96.31 83 ASP A O 1
ATOM 660 N N . LYS A 1 84 ? 2.253 -2.660 15.915 1.00 94.00 84 LYS A N 1
ATOM 661 C CA . LYS A 1 84 ? 2.252 -4.110 16.109 1.00 94.00 84 LYS A CA 1
ATOM 662 C C . LYS A 1 84 ? 1.271 -4.581 17.186 1.00 94.00 84 LYS A C 1
ATOM 664 O O . LYS A 1 84 ? 1.050 -5.785 17.281 1.00 94.00 84 LYS A O 1
ATOM 669 N N . SER A 1 85 ? 0.676 -3.675 17.968 1.00 95.62 85 SER A N 1
ATOM 670 C CA . SER A 1 85 ? -0.436 -3.996 18.869 1.00 95.62 85 SER A CA 1
ATOM 671 C C . SER A 1 85 ? -1.711 -4.370 18.107 1.00 95.62 85 SER A C 1
ATOM 673 O O . SER A 1 85 ? -2.510 -5.153 18.617 1.00 95.62 85 SER A O 1
ATOM 675 N N . LEU A 1 86 ? -1.871 -3.877 16.870 1.00 96.94 86 LEU A N 1
ATOM 676 C CA . LEU A 1 86 ? -3.015 -4.205 16.028 1.00 96.94 86 LEU A CA 1
ATOM 677 C C . LEU A 1 86 ? -2.831 -5.549 15.305 1.00 96.94 86 LEU A C 1
ATOM 679 O O . LEU A 1 86 ? -1.725 -5.864 14.833 1.00 96.94 86 LEU A O 1
ATOM 683 N N . PRO A 1 87 ? -3.916 -6.325 15.125 1.00 96.50 87 PRO A N 1
ATOM 684 C CA . PRO A 1 87 ? -3.861 -7.607 14.436 1.00 96.50 87 PRO A CA 1
ATOM 685 C C . PRO A 1 87 ? -3.357 -7.502 12.984 1.00 96.50 87 PRO A C 1
ATOM 687 O O . PRO A 1 87 ? -3.756 -6.583 12.267 1.00 96.50 87 PRO A O 1
ATOM 690 N N . PRO A 1 88 ? -2.572 -8.484 12.490 1.00 96.50 88 PRO A N 1
ATOM 691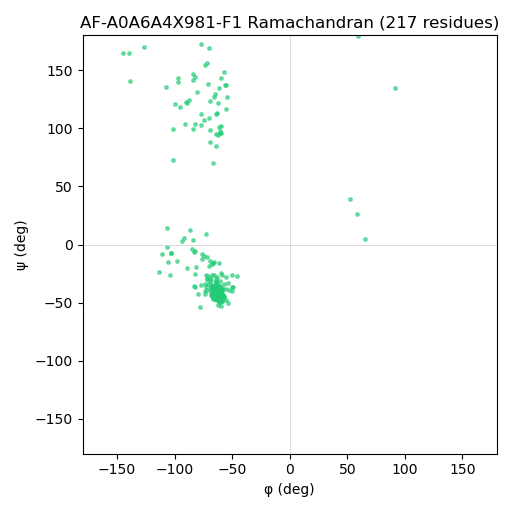 C CA . PRO A 1 88 ? -2.160 -8.579 11.078 1.00 96.50 88 PRO A CA 1
ATOM 692 C C . PRO A 1 88 ? -3.295 -8.452 10.067 1.00 96.50 88 PRO A C 1
ATOM 694 O O . PRO A 1 88 ? -3.139 -7.799 9.038 1.00 96.50 88 PRO A O 1
ATOM 697 N N . ALA A 1 89 ? -4.469 -8.993 10.397 1.00 97.25 89 ALA A N 1
ATOM 698 C CA . ALA A 1 89 ? -5.647 -8.906 9.542 1.00 97.25 89 ALA A CA 1
ATOM 699 C C . ALA A 1 89 ? -6.035 -7.453 9.206 1.00 97.25 89 ALA A C 1
ATOM 701 O O . ALA A 1 89 ? -6.460 -7.185 8.086 1.00 97.25 89 ALA A O 1
ATOM 702 N N . ALA A 1 90 ? -5.837 -6.502 10.129 1.00 98.06 90 ALA A N 1
ATOM 703 C CA . ALA A 1 90 ? -6.128 -5.092 9.872 1.00 98.06 90 ALA A CA 1
ATOM 704 C C . ALA A 1 90 ? -5.241 -4.525 8.750 1.00 98.06 90 ALA A C 1
ATOM 706 O O . ALA A 1 90 ? -5.735 -3.829 7.865 1.00 98.06 90 ALA A O 1
ATOM 707 N N . ARG A 1 91 ? -3.948 -4.881 8.739 1.00 98.31 91 ARG A N 1
ATOM 708 C CA . ARG A 1 91 ? -2.998 -4.477 7.690 1.00 98.31 91 ARG A CA 1
ATOM 709 C C . ARG A 1 91 ? -3.368 -5.077 6.346 1.00 98.31 91 ARG A C 1
ATOM 711 O O . ARG A 1 91 ? -3.429 -4.353 5.361 1.00 98.31 91 ARG A O 1
ATOM 718 N N . VAL A 1 92 ? -3.677 -6.373 6.314 1.00 98.06 92 VAL A N 1
ATOM 719 C CA . VAL A 1 92 ? -4.089 -7.064 5.084 1.00 98.06 92 VAL A CA 1
ATOM 720 C C . VAL A 1 92 ? -5.338 -6.412 4.485 1.00 98.06 92 VAL A C 1
ATOM 722 O O . VAL A 1 92 ? -5.340 -6.088 3.298 1.00 98.06 92 VAL A O 1
ATOM 725 N N . HIS A 1 93 ? -6.371 -6.159 5.295 1.00 97.94 93 HIS A N 1
ATOM 726 C CA . HIS A 1 93 ? -7.600 -5.520 4.822 1.00 97.94 93 HIS A CA 1
ATOM 727 C C . HIS A 1 93 ? -7.374 -4.083 4.345 1.00 97.94 93 HIS A C 1
ATOM 729 O O . HIS A 1 93 ? -7.871 -3.701 3.286 1.00 97.94 93 HIS A O 1
ATOM 735 N N . LEU A 1 94 ? -6.573 -3.298 5.071 1.00 98.25 94 LEU A N 1
ATOM 736 C CA . LEU A 1 94 ? -6.222 -1.948 4.641 1.00 98.25 94 LEU A CA 1
ATOM 737 C C . LEU A 1 94 ? -5.441 -1.956 3.318 1.00 98.25 94 LEU A C 1
ATOM 739 O O . LEU A 1 94 ? -5.783 -1.200 2.417 1.00 98.25 94 LEU A O 1
ATOM 743 N N . LEU A 1 95 ? -4.435 -2.819 3.163 1.00 98.19 95 LEU A N 1
ATOM 744 C CA . LEU A 1 95 ? -3.651 -2.927 1.926 1.00 98.19 95 LEU A CA 1
ATOM 745 C C . LEU A 1 95 ? -4.517 -3.342 0.730 1.00 98.19 95 LEU A C 1
ATOM 747 O O . LEU A 1 95 ? -4.323 -2.831 -0.369 1.00 98.19 95 LEU A O 1
ATOM 751 N N . ASN A 1 96 ? -5.503 -4.220 0.934 1.00 96.00 96 ASN A N 1
ATOM 752 C CA . ASN A 1 96 ? -6.464 -4.575 -0.112 1.00 96.00 96 ASN A CA 1
ATOM 753 C C . ASN A 1 96 ? -7.407 -3.416 -0.460 1.00 96.00 96 ASN A C 1
ATOM 755 O O . ASN A 1 96 ? -7.727 -3.227 -1.627 1.00 96.00 96 ASN A O 1
ATOM 759 N N . LEU A 1 97 ? -7.847 -2.622 0.522 1.00 96.06 97 LEU A N 1
ATOM 760 C CA . LEU A 1 97 ? -8.612 -1.401 0.244 1.00 96.06 97 LEU A CA 1
ATOM 761 C C . LEU A 1 97 ? -7.766 -0.404 -0.553 1.00 96.06 97 LEU A C 1
ATOM 763 O O . LEU A 1 97 ? -8.235 0.138 -1.553 1.00 96.06 97 LEU A O 1
ATOM 767 N N . LEU A 1 98 ? -6.508 -0.210 -0.151 1.00 96.38 98 LEU A N 1
ATOM 768 C CA . LEU A 1 98 ? -5.573 0.673 -0.840 1.00 96.38 98 LEU A CA 1
ATOM 769 C C . LEU A 1 98 ? -5.239 0.176 -2.248 1.00 96.38 98 LEU A C 1
ATOM 771 O O . LEU A 1 98 ? -5.105 0.998 -3.143 1.00 96.38 98 LEU A O 1
ATOM 775 N N . SER A 1 99 ? -5.164 -1.133 -2.493 1.00 93.38 99 SER A N 1
ATOM 776 C CA . SER A 1 99 ? -4.904 -1.657 -3.841 1.00 93.38 99 SER A CA 1
ATOM 777 C C . SER A 1 99 ? -6.028 -1.373 -4.836 1.00 93.38 99 SER A C 1
ATOM 779 O O . SER A 1 99 ? -5.771 -1.286 -6.034 1.00 93.38 99 SER A O 1
ATOM 781 N N . VAL A 1 100 ? -7.262 -1.207 -4.354 1.00 90.81 100 VAL A N 1
ATOM 782 C CA . VAL A 1 100 ? -8.383 -0.718 -5.167 1.00 90.81 100 VAL A CA 1
ATOM 783 C C . VAL A 1 100 ? -8.370 0.810 -5.227 1.00 90.81 100 VAL A C 1
ATOM 785 O O . VAL A 1 100 ? -8.683 1.390 -6.257 1.00 90.81 100 VAL A O 1
ATOM 788 N N . ALA A 1 101 ? -7.988 1.485 -4.142 1.00 92.81 101 ALA A N 1
ATOM 789 C CA . ALA A 1 101 ? -7.894 2.941 -4.112 1.00 92.81 101 ALA A CA 1
ATOM 790 C C . ALA A 1 101 ? -6.853 3.484 -5.106 1.00 92.81 101 ALA A C 1
ATOM 792 O O . ALA A 1 101 ? -7.089 4.504 -5.743 1.00 92.81 101 ALA A O 1
ATOM 793 N N . THR A 1 102 ? -5.726 2.789 -5.280 1.00 91.12 102 THR A N 1
ATOM 794 C CA . THR A 1 102 ? -4.614 3.222 -6.143 1.00 91.12 102 THR A CA 1
ATOM 795 C C . THR A 1 102 ? -4.959 3.281 -7.628 1.00 91.12 102 THR A C 1
ATOM 797 O O . THR A 1 102 ? -4.213 3.906 -8.384 1.00 91.12 102 THR A O 1
ATOM 800 N N . THR A 1 103 ? -6.075 2.676 -8.050 1.00 86.62 103 THR A N 1
ATOM 801 C CA . THR A 1 103 ? -6.572 2.755 -9.431 1.00 86.62 103 THR A CA 1
ATOM 802 C C . THR A 1 103 ? -7.377 4.031 -9.696 1.00 86.62 103 THR A C 1
ATOM 804 O O . THR A 1 103 ? -7.774 4.267 -10.835 1.00 86.62 103 THR A O 1
ATOM 807 N N . LYS A 1 104 ? -7.640 4.859 -8.676 1.00 90.12 104 LYS A N 1
ATOM 808 C CA . LYS A 1 104 ? -8.283 6.174 -8.823 1.00 90.12 104 LYS A CA 1
ATOM 809 C C . LYS A 1 104 ? -7.259 7.242 -9.187 1.00 90.12 104 LYS A C 1
ATOM 811 O O . LYS A 1 104 ? -6.133 7.237 -8.690 1.00 90.12 104 LYS A O 1
ATOM 816 N N . ASP A 1 105 ? -7.657 8.163 -10.054 1.00 91.06 105 ASP A N 1
ATOM 817 C CA . ASP A 1 105 ? -6.803 9.228 -10.590 1.00 91.06 105 ASP A CA 1
ATOM 818 C C . ASP A 1 105 ? -6.323 10.213 -9.511 1.00 91.06 105 ASP A C 1
ATOM 820 O O . ASP A 1 105 ? -5.193 10.705 -9.561 1.00 91.06 105 ASP A O 1
ATOM 824 N N . ASP A 1 106 ? -7.152 10.450 -8.500 1.00 95.31 106 ASP A N 1
ATOM 825 C CA . ASP A 1 106 ? -6.896 11.359 -7.388 1.00 95.31 106 ASP A CA 1
ATOM 826 C C . ASP A 1 106 ? -6.095 10.751 -6.223 1.00 95.31 106 ASP A C 1
ATOM 828 O O . ASP A 1 106 ? -5.700 11.479 -5.308 1.00 95.31 106 ASP A O 1
ATOM 832 N N . PHE A 1 107 ? -5.759 9.454 -6.269 1.00 95.25 107 PHE A N 1
ATOM 833 C CA . PHE A 1 107 ? -4.974 8.787 -5.220 1.00 95.25 107 PHE A CA 1
ATOM 834 C C . PHE A 1 107 ? -3.595 9.439 -5.008 1.00 95.25 107 PHE A C 1
ATOM 836 O O . PHE A 1 107 ? -3.034 9.420 -3.909 1.00 95.25 107 PHE A O 1
ATOM 843 N N . ILE A 1 108 ? -3.058 10.093 -6.043 1.00 94.88 108 ILE A N 1
ATOM 844 C CA . ILE A 1 108 ? -1.822 10.882 -5.971 1.00 94.88 108 ILE A CA 1
ATOM 845 C C . ILE A 1 108 ? -1.863 11.972 -4.887 1.00 94.88 108 ILE A C 1
ATOM 847 O O . ILE A 1 108 ? -0.825 12.313 -4.321 1.00 94.88 108 ILE A O 1
ATOM 851 N N . LEU A 1 109 ? -3.047 12.487 -4.539 1.00 95.19 109 LEU A N 1
ATOM 852 C CA . LEU A 1 109 ? -3.206 13.484 -3.480 1.00 95.19 109 LEU A CA 1
ATOM 853 C C . LEU A 1 109 ? -2.850 12.911 -2.101 1.00 95.19 109 LEU A C 1
ATOM 855 O O . LEU A 1 109 ? -2.199 13.592 -1.309 1.00 95.19 109 LEU A O 1
ATOM 859 N N . ILE A 1 110 ? -3.171 11.640 -1.851 1.00 95.06 110 ILE A N 1
ATOM 860 C CA . ILE A 1 110 ? -2.777 10.916 -0.633 1.00 95.06 110 ILE A CA 1
ATOM 861 C C . ILE A 1 110 ? -1.257 10.707 -0.629 1.00 95.06 110 ILE A C 1
ATOM 863 O O . ILE A 1 110 ? -0.578 10.974 0.360 1.00 95.06 110 ILE A O 1
ATOM 867 N N . LEU A 1 111 ? -0.684 10.306 -1.766 1.00 95.69 111 LEU A N 1
ATOM 868 C CA . LEU A 1 111 ? 0.764 10.100 -1.905 1.00 95.69 111 LEU A CA 1
ATOM 869 C C . LEU A 1 111 ? 1.579 11.390 -1.720 1.00 95.69 111 LEU A C 1
ATOM 871 O O . LEU A 1 111 ? 2.720 11.354 -1.251 1.00 95.69 111 LEU A O 1
ATOM 875 N N . HIS A 1 112 ? 1.010 12.548 -2.066 1.00 92.62 112 HIS A N 1
ATOM 876 C CA . HIS A 1 112 ? 1.618 13.843 -1.772 1.00 92.62 112 HIS A CA 1
ATOM 877 C C . HIS A 1 112 ? 1.677 14.140 -0.273 1.00 92.62 112 HIS A C 1
ATOM 879 O O . HIS A 1 112 ? 2.674 14.709 0.174 1.00 92.62 112 HIS A O 1
ATOM 885 N N . GLN A 1 113 ? 0.669 13.727 0.499 1.00 91.06 113 GLN A N 1
ATOM 886 C CA . GLN A 1 113 ? 0.703 13.822 1.959 1.00 91.06 113 GLN A CA 1
ATOM 887 C C . GLN A 1 113 ? 1.751 12.861 2.552 1.00 91.06 113 GLN A C 1
ATOM 889 O O . GLN A 1 113 ? 2.489 13.241 3.461 1.00 91.06 113 GLN A O 1
ATOM 894 N N . ASP A 1 114 ? 1.887 11.652 1.988 1.00 92.56 114 ASP A N 1
ATOM 895 C CA . ASP A 1 114 ? 2.865 10.647 2.438 1.00 92.56 114 ASP A CA 1
ATOM 896 C C . ASP A 1 114 ? 4.325 11.099 2.266 1.00 92.56 114 ASP A C 1
ATOM 898 O O . ASP A 1 114 ? 5.186 10.721 3.054 1.00 92.56 114 ASP A O 1
ATOM 902 N N . ARG A 1 115 ? 4.614 11.971 1.287 1.00 88.12 115 ARG A N 1
ATOM 903 C CA . ARG A 1 115 ? 5.974 12.428 0.923 1.00 88.12 115 ARG A CA 1
ATOM 904 C C . ARG A 1 115 ? 6.825 12.926 2.099 1.00 88.12 115 ARG A C 1
ATOM 906 O O . ARG A 1 115 ? 8.049 12.942 1.996 1.00 88.12 115 ARG A O 1
ATOM 913 N N . ARG A 1 116 ? 6.209 13.413 3.175 1.00 87.88 116 ARG A N 1
ATOM 914 C CA . ARG A 1 116 ? 6.938 13.942 4.332 1.00 87.88 116 ARG A CA 1
ATOM 915 C C . ARG A 1 116 ? 7.476 12.825 5.227 1.00 87.88 116 ARG A C 1
ATOM 917 O O . ARG A 1 116 ? 8.667 12.802 5.518 1.00 87.88 116 ARG A O 1
ATOM 924 N N . GLU A 1 117 ? 6.601 11.922 5.650 1.00 90.75 117 GLU A N 1
ATOM 925 C CA . GLU A 1 117 ? 6.897 10.912 6.677 1.00 90.75 117 GLU A CA 1
ATOM 926 C C . GLU A 1 117 ? 7.140 9.514 6.077 1.00 90.75 117 GLU A C 1
ATOM 928 O O . GLU A 1 117 ? 7.574 8.607 6.783 1.00 90.75 117 GLU A O 1
ATOM 933 N N . HIS A 1 118 ? 6.908 9.345 4.770 1.00 95.31 118 HIS A N 1
ATOM 934 C CA . HIS A 1 118 ? 7.118 8.109 4.012 1.00 95.31 118 HIS A CA 1
ATOM 935 C C . HIS A 1 118 ? 6.424 6.904 4.662 1.00 95.31 118 HIS A C 1
ATOM 937 O O . HIS A 1 118 ? 6.985 5.813 4.713 1.00 95.31 118 HIS A O 1
ATOM 943 N N . VAL A 1 119 ? 5.216 7.082 5.204 1.00 96.31 119 VAL A N 1
ATOM 944 C CA . VAL A 1 119 ? 4.507 6.065 5.995 1.00 96.31 119 VAL A CA 1
ATOM 945 C C . VAL A 1 119 ? 4.311 4.782 5.191 1.00 96.31 119 VAL A C 1
ATOM 947 O O . VAL A 1 119 ? 4.618 3.694 5.689 1.00 96.31 119 VAL A O 1
ATOM 950 N N . ILE A 1 120 ? 3.849 4.903 3.945 1.00 97.31 120 ILE A N 1
ATOM 951 C CA . ILE A 1 120 ? 3.627 3.762 3.047 1.00 97.31 120 ILE A CA 1
ATOM 952 C C . ILE A 1 120 ? 4.963 3.109 2.674 1.00 97.31 120 ILE A C 1
ATOM 954 O O . ILE A 1 120 ? 5.107 1.887 2.730 1.00 97.31 120 ILE A O 1
ATOM 958 N N . MET A 1 121 ? 5.961 3.918 2.318 1.00 96.31 121 MET A N 1
ATOM 959 C CA . MET A 1 121 ? 7.263 3.420 1.870 1.00 96.31 121 MET A CA 1
ATOM 960 C C . MET A 1 121 ? 8.094 2.793 2.991 1.00 96.31 121 MET A C 1
ATOM 962 O O . MET A 1 121 ? 8.772 1.803 2.742 1.00 96.31 121 MET A O 1
ATOM 966 N N . ASN A 1 122 ? 7.999 3.293 4.223 1.00 96.12 122 ASN A N 1
ATOM 967 C CA . ASN A 1 122 ? 8.606 2.677 5.404 1.00 96.12 122 ASN A CA 1
ATOM 968 C C . ASN A 1 122 ? 8.059 1.266 5.626 1.00 96.12 122 ASN A C 1
ATOM 970 O O . ASN A 1 122 ? 8.816 0.348 5.918 1.00 96.12 122 ASN A O 1
ATOM 974 N N . TYR A 1 12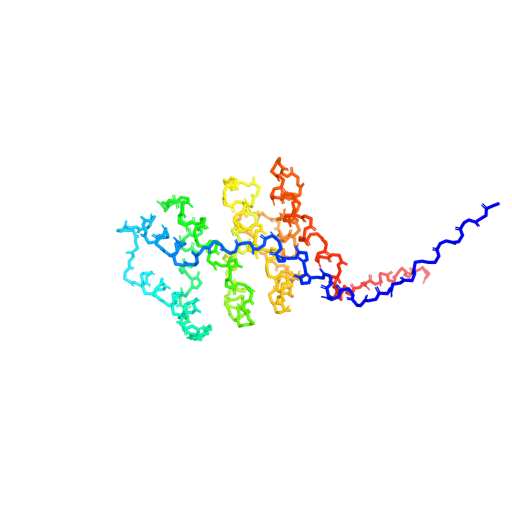3 ? 6.746 1.082 5.452 1.00 97.50 123 TYR A N 1
ATOM 975 C CA . TYR A 1 123 ? 6.126 -0.234 5.594 1.00 97.50 123 TYR A CA 1
ATOM 976 C C . TYR A 1 123 ? 6.568 -1.182 4.471 1.00 97.50 123 TYR A C 1
ATOM 978 O O . TYR A 1 123 ? 6.869 -2.349 4.714 1.00 97.50 123 TYR A O 1
ATOM 986 N N . ALA A 1 124 ? 6.655 -0.669 3.242 1.00 97.50 124 ALA A N 1
ATOM 987 C CA . ALA A 1 124 ? 7.089 -1.444 2.087 1.00 97.50 124 ALA A CA 1
ATOM 988 C C . ALA A 1 124 ? 8.598 -1.753 2.073 1.00 97.50 124 ALA A C 1
ATOM 990 O O . ALA A 1 124 ? 9.003 -2.767 1.506 1.00 97.50 124 ALA A O 1
ATOM 991 N N . ASP A 1 125 ? 9.435 -0.930 2.710 1.00 96.38 125 ASP A N 1
ATOM 992 C CA . ASP A 1 125 ? 10.866 -1.207 2.869 1.00 96.38 125 ASP A CA 1
ATOM 993 C C . ASP A 1 125 ? 11.090 -2.504 3.659 1.00 96.38 125 ASP A C 1
ATOM 995 O O . ASP A 1 125 ? 12.007 -3.251 3.348 1.00 96.38 125 ASP A O 1
ATOM 999 N N . ASP A 1 126 ? 10.211 -2.860 4.595 1.00 95.50 126 ASP A N 1
ATOM 1000 C CA . ASP A 1 126 ? 10.293 -4.103 5.375 1.00 95.50 126 ASP A CA 1
ATOM 1001 C C . ASP A 1 126 ? 9.631 -5.324 4.694 1.00 95.50 126 ASP A C 1
ATOM 1003 O O . ASP A 1 126 ? 9.441 -6.354 5.340 1.00 95.50 126 ASP A O 1
ATOM 1007 N N . VAL A 1 127 ? 9.284 -5.255 3.400 1.00 97.25 127 VAL A N 1
ATOM 1008 C CA . VAL A 1 127 ? 8.505 -6.296 2.692 1.00 97.25 127 VAL A CA 1
ATOM 1009 C C . VAL A 1 127 ? 9.035 -7.728 2.863 1.00 97.25 127 VAL A C 1
ATOM 1011 O O . VAL A 1 127 ? 8.246 -8.653 3.019 1.00 97.25 127 VAL A O 1
ATOM 1014 N N . ASP A 1 128 ? 10.350 -7.926 2.915 1.00 95.25 128 ASP A N 1
ATOM 1015 C CA . ASP A 1 128 ? 11.000 -9.235 3.093 1.00 95.25 128 ASP A CA 1
ATOM 1016 C C . ASP A 1 128 ? 10.851 -9.815 4.511 1.00 95.25 128 ASP A C 1
ATOM 1018 O O . ASP A 1 128 ? 11.169 -10.979 4.758 1.00 95.25 128 ASP A O 1
ATOM 1022 N N . ARG A 1 129 ? 10.359 -9.009 5.453 1.00 94.94 129 ARG A N 1
ATOM 1023 C CA . ARG A 1 129 ? 10.139 -9.361 6.862 1.00 94.94 129 ARG A CA 1
ATOM 1024 C C . ARG A 1 129 ? 8.660 -9.440 7.230 1.00 94.94 129 ARG A C 1
ATOM 1026 O O . ARG A 1 129 ? 8.336 -9.851 8.346 1.00 94.94 129 ARG A O 1
ATOM 1033 N N . LEU A 1 130 ? 7.763 -9.037 6.331 1.00 96.62 130 LEU A N 1
ATOM 1034 C CA . LEU A 1 130 ? 6.322 -9.093 6.566 1.00 96.62 130 LEU A CA 1
ATOM 1035 C C . LEU A 1 130 ? 5.802 -10.541 6.482 1.00 96.62 130 LEU A C 1
ATOM 1037 O O . LEU A 1 130 ? 6.381 -11.364 5.773 1.00 96.62 130 LEU A O 1
ATOM 1041 N N . PRO A 1 131 ? 4.685 -10.881 7.145 1.00 96.38 131 PRO A N 1
ATOM 1042 C CA . PRO A 1 131 ? 3.967 -12.130 6.889 1.00 96.38 131 PRO A CA 1
ATOM 1043 C C . PRO A 1 131 ? 3.543 -12.261 5.418 1.00 96.38 131 PRO A C 1
ATOM 1045 O O . PRO A 1 131 ? 3.198 -11.266 4.783 1.00 96.38 131 PRO A O 1
ATOM 1048 N N . THR A 1 132 ? 3.488 -13.486 4.885 1.00 96.31 132 THR A N 1
ATOM 1049 C CA . THR A 1 132 ? 3.168 -13.746 3.466 1.00 96.31 132 THR A CA 1
ATOM 1050 C C . THR A 1 132 ? 1.872 -13.082 2.999 1.00 96.31 132 THR A C 1
ATOM 1052 O O . THR A 1 132 ? 1.822 -12.558 1.890 1.00 96.31 132 THR A O 1
ATOM 1055 N N . GLU A 1 133 ? 0.831 -13.054 3.832 1.00 96.44 133 GLU A N 1
ATOM 1056 C CA . GLU A 1 133 ? -0.443 -12.404 3.493 1.00 96.44 133 GLU A CA 1
ATOM 1057 C C . GLU A 1 133 ? -0.297 -10.883 3.320 1.00 96.44 133 GLU A C 1
ATOM 1059 O O . GLU A 1 133 ? -0.860 -10.309 2.388 1.00 96.44 133 GLU A O 1
ATOM 1064 N N . GLU A 1 134 ? 0.506 -10.240 4.173 1.00 98.00 134 GLU A N 1
ATOM 1065 C CA . GLU A 1 134 ? 0.816 -8.809 4.087 1.00 98.00 134 GLU A CA 1
ATOM 1066 C C . GLU A 1 134 ? 1.672 -8.520 2.839 1.00 98.00 134 GLU A C 1
ATOM 1068 O O . GLU A 1 134 ? 1.354 -7.606 2.080 1.00 98.00 134 GLU A O 1
ATOM 1073 N N . GLN A 1 135 ? 2.686 -9.350 2.550 1.00 98.12 135 GLN A N 1
ATOM 1074 C CA . GLN A 1 135 ? 3.482 -9.253 1.314 1.00 98.12 135 GLN A CA 1
ATOM 1075 C C . GLN A 1 135 ? 2.610 -9.386 0.057 1.00 98.12 135 GLN A C 1
ATOM 1077 O O . GLN A 1 135 ? 2.763 -8.649 -0.920 1.00 98.12 135 GLN A O 1
ATOM 1082 N N . THR A 1 136 ? 1.669 -10.329 0.094 1.00 95.56 136 THR A N 1
ATOM 1083 C CA . THR A 1 136 ? 0.725 -10.601 -0.988 1.00 95.56 136 THR A CA 1
ATOM 1084 C C . THR A 1 136 ? -0.146 -9.368 -1.235 1.00 95.56 136 THR A C 1
ATOM 1086 O O . THR A 1 136 ? -0.167 -8.866 -2.358 1.00 95.56 136 THR A O 1
ATOM 1089 N N . ALA A 1 137 ? -0.787 -8.812 -0.204 1.00 95.88 137 ALA A N 1
ATOM 1090 C CA . ALA A 1 137 ? -1.616 -7.611 -0.339 1.00 95.88 137 ALA A CA 1
ATOM 1091 C C . ALA A 1 137 ? -0.808 -6.374 -0.788 1.00 95.88 137 ALA A C 1
ATOM 1093 O O . ALA A 1 137 ? -1.234 -5.642 -1.683 1.00 95.88 137 ALA A O 1
ATOM 1094 N N . LEU A 1 138 ? 0.394 -6.180 -0.235 1.00 98.31 138 LEU A N 1
ATOM 1095 C CA . LEU A 1 138 ? 1.285 -5.074 -0.593 1.00 98.31 138 LEU A CA 1
ATOM 1096 C C . LEU A 1 138 ? 1.729 -5.134 -2.062 1.00 98.31 138 LEU A C 1
ATOM 1098 O O . LEU A 1 138 ? 1.699 -4.122 -2.761 1.00 98.31 138 LEU A O 1
ATOM 1102 N N . SER A 1 139 ? 2.108 -6.318 -2.554 1.00 96.44 139 SER A N 1
ATOM 1103 C CA . SER A 1 139 ? 2.513 -6.491 -3.957 1.00 96.44 139 SER A CA 1
ATOM 1104 C C . SER A 1 139 ? 1.378 -6.182 -4.938 1.00 96.44 139 SER A C 1
ATOM 1106 O O . SER A 1 139 ? 1.634 -5.613 -5.997 1.00 96.44 139 SER A O 1
ATOM 1108 N N . LEU A 1 140 ? 0.120 -6.473 -4.579 1.00 94.31 140 LEU A N 1
ATOM 1109 C CA . LEU A 1 140 ? -1.040 -6.086 -5.387 1.00 94.31 140 LEU A CA 1
ATOM 1110 C C . LEU A 1 140 ? -1.214 -4.567 -5.421 1.00 94.31 140 LEU A C 1
ATOM 1112 O O . LEU A 1 140 ? -1.386 -3.991 -6.492 1.00 94.31 140 LEU A O 1
ATOM 1116 N N . MET A 1 141 ? -1.128 -3.915 -4.258 1.00 95.94 141 MET A N 1
ATOM 1117 C CA . MET A 1 141 ? -1.204 -2.457 -4.165 1.00 95.94 141 MET A CA 1
ATOM 1118 C C . MET A 1 141 ? -0.148 -1.788 -5.053 1.00 95.94 141 MET A C 1
ATOM 1120 O O . MET A 1 141 ? -0.490 -0.911 -5.845 1.00 95.94 141 MET A O 1
ATOM 1124 N N . PHE A 1 142 ? 1.107 -2.243 -4.980 1.00 97.12 142 PHE A N 1
ATOM 1125 C CA . PHE A 1 142 ? 2.207 -1.713 -5.791 1.00 97.12 142 PHE A CA 1
ATOM 1126 C C . PHE A 1 142 ? 2.013 -1.977 -7.287 1.00 97.12 142 PHE A C 1
ATOM 1128 O O . PHE A 1 142 ? 2.281 -1.088 -8.091 1.00 97.12 142 PHE A O 1
ATOM 1135 N N . ALA A 1 143 ? 1.521 -3.158 -7.673 1.00 93.44 143 ALA A N 1
ATOM 1136 C CA . ALA A 1 143 ? 1.196 -3.447 -9.068 1.00 93.44 143 ALA A CA 1
ATOM 1137 C C . ALA A 1 143 ? 0.118 -2.489 -9.607 1.00 93.44 143 ALA A C 1
ATOM 1139 O O . ALA A 1 143 ? 0.293 -1.922 -10.685 1.00 93.44 143 ALA A O 1
ATOM 1140 N N . ASN A 1 144 ? -0.943 -2.239 -8.834 1.00 92.25 144 ASN A N 1
ATOM 1141 C CA . ASN A 1 144 ? -2.061 -1.381 -9.243 1.00 92.25 144 ASN A CA 1
ATOM 1142 C C . ASN A 1 144 ? -1.706 0.106 -9.306 1.00 92.25 144 ASN A C 1
ATOM 1144 O O . ASN A 1 144 ? -2.253 0.833 -10.127 1.00 92.25 144 ASN A O 1
ATOM 1148 N N . MET A 1 145 ? -0.729 0.568 -8.525 1.00 93.44 145 MET A N 1
ATOM 1149 C CA . MET A 1 145 ? -0.221 1.942 -8.629 1.00 93.44 145 MET A CA 1
ATOM 1150 C C . MET A 1 145 ? 0.389 2.272 -10.001 1.00 93.44 145 MET A C 1
ATOM 1152 O O . MET A 1 145 ? 0.556 3.450 -10.317 1.00 93.44 145 MET A O 1
ATOM 1156 N N . PHE A 1 146 ? 0.708 1.267 -10.827 1.00 92.25 146 PHE A N 1
ATOM 1157 C CA . PHE A 1 146 ? 1.143 1.476 -12.209 1.00 92.25 146 PHE A CA 1
ATOM 1158 C C . PHE A 1 146 ? 0.028 1.818 -13.196 1.00 92.25 146 PHE A C 1
ATOM 1160 O O . PHE A 1 146 ? 0.337 2.282 -14.292 1.00 92.25 146 PHE A O 1
ATOM 1167 N N . ASP A 1 147 ? -1.235 1.659 -12.802 1.00 86.56 147 ASP A N 1
ATOM 1168 C CA . ASP A 1 147 ? -2.393 2.011 -13.626 1.00 86.56 147 ASP A CA 1
ATOM 1169 C C . ASP A 1 147 ? -2.538 3.534 -13.798 1.00 86.56 147 ASP A C 1
ATOM 1171 O O . ASP A 1 147 ? -2.926 4.023 -14.857 1.00 86.56 147 ASP A O 1
ATOM 1175 N N . GLN A 1 148 ? -2.139 4.301 -12.777 1.00 86.12 148 GLN A N 1
ATOM 1176 C CA . GLN A 1 148 ? -2.239 5.759 -12.763 1.00 86.12 148 GLN A CA 1
ATOM 1177 C C . GLN A 1 148 ? -0.872 6.430 -12.911 1.00 86.12 148 GLN A C 1
ATOM 1179 O O . GLN A 1 148 ? 0.104 6.065 -12.244 1.00 86.12 148 GLN A O 1
ATOM 1184 N N . ASN A 1 149 ? -0.779 7.464 -13.759 1.00 90.19 149 ASN A N 1
ATOM 1185 C CA . ASN A 1 149 ? 0.508 8.116 -14.034 1.00 90.19 149 ASN A CA 1
ATOM 1186 C C . ASN A 1 149 ? 1.123 8.762 -12.781 1.00 90.19 149 ASN A C 1
ATOM 1188 O O . ASN A 1 149 ? 2.313 8.580 -12.535 1.00 90.19 149 ASN A O 1
ATOM 1192 N N . GLY A 1 150 ? 0.318 9.461 -11.973 1.00 91.38 150 GLY A N 1
ATOM 1193 C CA . GLY A 1 150 ? 0.794 10.117 -10.750 1.00 91.38 150 GLY A CA 1
ATOM 1194 C C . GLY A 1 150 ? 1.359 9.118 -9.736 1.00 91.38 150 GLY A C 1
ATOM 1195 O O . GLY A 1 150 ? 2.485 9.274 -9.261 1.00 91.38 150 GLY A O 1
ATOM 1196 N N . SER A 1 151 ? 0.610 8.050 -9.454 1.00 93.38 151 SER A N 1
ATOM 1197 C CA . SER A 1 151 ? 1.006 6.992 -8.515 1.00 93.38 151 SER A CA 1
ATOM 1198 C C . SER A 1 151 ? 2.287 6.279 -8.944 1.00 93.38 151 SER A C 1
ATOM 1200 O O . SER A 1 151 ? 3.185 6.048 -8.135 1.00 93.38 151 SER A O 1
ATOM 1202 N N . SER A 1 152 ? 2.422 5.993 -10.235 1.00 93.69 152 SER A N 1
ATOM 1203 C CA . SER A 1 152 ? 3.617 5.350 -10.776 1.00 93.69 152 SER A CA 1
ATOM 1204 C C . SER A 1 152 ? 4.834 6.264 -10.836 1.00 93.69 152 SER A C 1
ATOM 1206 O O . SER A 1 152 ? 5.940 5.810 -10.570 1.00 93.69 152 SER A O 1
ATOM 1208 N N . GLU A 1 153 ? 4.680 7.554 -11.138 1.00 93.06 153 GLU A N 1
ATOM 1209 C CA . GLU A 1 153 ? 5.779 8.523 -11.003 1.00 93.06 153 GLU A CA 1
ATOM 1210 C C . GLU A 1 153 ? 6.253 8.647 -9.551 1.00 93.06 153 GLU A C 1
ATOM 1212 O O . GLU A 1 153 ? 7.457 8.733 -9.302 1.00 93.06 153 GLU A O 1
ATOM 1217 N N . TRP A 1 154 ? 5.328 8.588 -8.591 1.00 95.75 154 TRP A N 1
ATOM 1218 C CA . TRP A 1 154 ? 5.664 8.569 -7.173 1.00 95.75 154 TRP A CA 1
ATOM 1219 C C . TRP A 1 154 ? 6.425 7.295 -6.769 1.00 95.75 154 TRP A C 1
ATOM 1221 O O . TRP A 1 154 ? 7.418 7.394 -6.047 1.00 95.75 154 TRP A O 1
ATOM 1231 N N . LEU A 1 155 ? 6.047 6.113 -7.275 1.00 95.94 155 LEU A N 1
ATOM 1232 C CA . LEU A 1 155 ? 6.813 4.872 -7.059 1.00 95.94 155 LEU A CA 1
ATOM 1233 C C . LEU A 1 155 ? 8.235 4.952 -7.629 1.00 95.94 155 LEU A C 1
ATOM 1235 O O . LEU A 1 155 ? 9.178 4.428 -7.043 1.00 95.94 155 LEU A O 1
ATOM 1239 N N . LEU A 1 156 ? 8.400 5.629 -8.764 1.00 94.56 156 LEU A N 1
ATOM 1240 C CA . LEU A 1 156 ? 9.685 5.793 -9.445 1.00 94.56 156 LEU A CA 1
ATOM 1241 C C . LEU A 1 156 ? 10.525 6.959 -8.899 1.00 94.56 156 LEU A C 1
ATOM 1243 O O . LEU A 1 156 ? 11.593 7.257 -9.440 1.00 94.56 156 LEU A O 1
ATOM 1247 N N . TYR A 1 157 ? 10.062 7.637 -7.848 1.00 93.81 157 TYR A N 1
ATOM 1248 C CA . TYR A 1 157 ? 10.724 8.827 -7.332 1.00 93.81 157 TYR A CA 1
ATOM 1249 C C . TYR A 1 157 ? 12.123 8.498 -6.780 1.00 93.81 157 TYR A C 1
ATOM 1251 O O . TYR A 1 157 ? 12.306 7.568 -5.989 1.00 93.81 157 TYR A O 1
ATOM 1259 N N . ILE A 1 158 ? 13.127 9.261 -7.225 1.00 93.56 158 ILE A N 1
ATOM 1260 C CA . ILE A 1 158 ? 14.550 8.967 -6.980 1.00 93.56 158 ILE A CA 1
ATOM 1261 C C . ILE A 1 158 ? 15.158 9.739 -5.810 1.00 93.56 158 ILE A C 1
ATOM 1263 O O . ILE A 1 158 ? 16.263 9.401 -5.394 1.00 93.56 158 ILE A O 1
ATOM 1267 N N . SER A 1 159 ? 14.494 10.790 -5.310 1.00 93.19 159 SER A N 1
ATOM 1268 C CA . SER A 1 159 ? 15.041 11.548 -4.183 1.00 93.19 159 SER A CA 1
ATOM 1269 C C . SER A 1 159 ? 15.180 10.642 -2.972 1.00 93.19 159 SER A C 1
ATOM 1271 O O . SER A 1 159 ? 14.270 9.875 -2.652 1.00 93.19 159 SER A O 1
ATOM 1273 N N . GLU A 1 160 ? 16.329 10.747 -2.320 1.00 94.31 160 GLU A N 1
ATOM 1274 C CA . GLU A 1 160 ? 16.654 9.892 -1.196 1.00 94.31 160 GLU A CA 1
ATOM 1275 C C . GLU A 1 160 ? 16.061 10.426 0.110 1.00 94.31 160 GLU A C 1
ATOM 1277 O O . GLU A 1 160 ? 15.969 11.637 0.329 1.00 94.31 160 GLU A O 1
ATOM 1282 N N . TRP A 1 161 ? 15.689 9.499 0.982 1.00 94.31 161 TRP A N 1
ATOM 1283 C CA . TRP A 1 161 ? 15.235 9.731 2.346 1.00 94.31 161 TRP A CA 1
ATOM 1284 C C . TRP A 1 161 ? 15.826 8.658 3.270 1.00 94.31 161 TRP A C 1
ATOM 1286 O O . TRP A 1 161 ? 16.378 7.650 2.816 1.00 94.31 161 TRP A O 1
ATOM 1296 N N . GLN A 1 162 ? 15.772 8.900 4.579 1.00 91.19 162 GLN A N 1
ATOM 1297 C CA . GLN A 1 162 ? 16.320 7.981 5.572 1.00 91.19 162 GLN A CA 1
ATOM 1298 C C . GLN A 1 162 ? 15.215 7.069 6.101 1.00 91.19 162 GLN A C 1
ATOM 1300 O O . GLN A 1 162 ? 14.269 7.553 6.720 1.00 91.19 162 GLN A O 1
ATOM 1305 N N . SER A 1 163 ? 15.357 5.760 5.892 1.00 86.00 163 SER A N 1
ATOM 1306 C CA . SER A 1 163 ? 14.460 4.780 6.508 1.00 86.00 163 SER A CA 1
ATOM 1307 C C . SER A 1 163 ? 14.722 4.678 8.012 1.00 86.00 163 SER A C 1
ATOM 1309 O O . SER A 1 163 ? 15.882 4.644 8.424 1.00 86.00 163 SER A O 1
ATOM 1311 N N . PRO A 1 164 ? 13.679 4.604 8.858 1.00 83.19 164 PRO A N 1
ATOM 1312 C CA . PRO A 1 164 ? 13.841 4.368 10.290 1.00 83.19 164 PRO A CA 1
ATOM 1313 C C . PRO A 1 164 ? 14.390 2.962 10.583 1.00 83.19 164 PRO A C 1
ATOM 1315 O O . PRO A 1 164 ? 14.865 2.704 11.688 1.00 83.19 164 PRO A O 1
ATOM 1318 N N . HIS A 1 165 ? 14.345 2.056 9.603 1.00 79.25 165 HIS A N 1
ATOM 1319 C CA . HIS A 1 165 ? 14.746 0.655 9.737 1.00 79.25 165 HIS A CA 1
ATOM 1320 C C . HIS A 1 165 ? 16.117 0.353 9.115 1.00 79.25 165 HIS A C 1
ATOM 1322 O O . HIS A 1 165 ? 16.645 -0.750 9.292 1.00 79.25 165 HIS A O 1
ATOM 1328 N N . ASN A 1 166 ? 16.715 1.315 8.405 1.00 76.31 166 ASN A N 1
ATOM 1329 C CA . ASN A 1 166 ? 17.978 1.145 7.696 1.00 76.31 166 ASN A CA 1
ATOM 1330 C C . ASN A 1 166 ? 18.880 2.375 7.869 1.00 76.31 166 ASN A C 1
ATOM 1332 O O . ASN A 1 166 ? 18.427 3.511 7.800 1.00 76.31 166 ASN A O 1
ATOM 1336 N N . ASN A 1 167 ? 20.185 2.158 8.030 1.00 79.44 167 ASN A N 1
ATOM 1337 C CA . ASN A 1 167 ? 21.168 3.240 8.133 1.00 79.44 167 ASN A CA 1
ATOM 1338 C C . ASN A 1 167 ? 21.615 3.787 6.768 1.00 79.44 167 ASN A C 1
ATOM 1340 O O . ASN A 1 167 ? 22.349 4.771 6.723 1.00 79.44 167 ASN A O 1
ATOM 1344 N N . MET A 1 168 ? 21.195 3.181 5.655 1.00 85.62 168 MET A N 1
ATOM 1345 C CA . MET A 1 168 ? 21.501 3.674 4.311 1.00 85.62 168 MET A CA 1
ATOM 1346 C C . MET A 1 168 ? 20.352 4.517 3.742 1.00 85.62 168 MET A C 1
ATOM 1348 O O . MET A 1 168 ? 19.192 4.147 3.935 1.00 85.62 168 MET A O 1
ATOM 1352 N N . PRO A 1 169 ? 20.655 5.592 2.989 1.00 90.44 169 PRO A N 1
ATOM 1353 C CA . PRO A 1 169 ? 19.647 6.317 2.227 1.00 90.44 169 PRO A CA 1
ATOM 1354 C C . PRO A 1 169 ? 18.906 5.388 1.260 1.00 90.44 169 PRO A C 1
ATOM 1356 O O . PRO A 1 169 ? 19.512 4.554 0.573 1.00 90.44 169 PRO A O 1
ATOM 1359 N N . ILE A 1 170 ? 17.591 5.543 1.184 1.00 95.06 170 ILE A N 1
ATOM 1360 C CA . ILE A 1 170 ? 16.713 4.792 0.286 1.00 95.06 170 ILE A CA 1
ATOM 1361 C C . ILE A 1 170 ? 15.871 5.763 -0.547 1.00 95.06 170 ILE A C 1
ATOM 1363 O O . ILE A 1 170 ? 15.890 6.964 -0.314 1.00 95.06 170 ILE A O 1
ATOM 1367 N N . SER A 1 171 ? 15.170 5.262 -1.557 1.00 95.88 171 SER A N 1
ATOM 1368 C CA . SER A 1 171 ? 14.255 6.031 -2.400 1.00 95.88 171 SER A CA 1
ATOM 1369 C C . SER A 1 171 ? 13.066 5.161 -2.797 1.00 95.88 171 SER A C 1
ATOM 1371 O O . SER A 1 171 ? 13.127 3.931 -2.692 1.00 95.88 171 SER A O 1
ATOM 1373 N N . ASN A 1 172 ? 11.994 5.777 -3.294 1.00 96.88 172 ASN A N 1
ATOM 1374 C CA . ASN A 1 172 ? 10.779 5.049 -3.661 1.00 96.88 172 ASN A CA 1
ATOM 1375 C C . ASN A 1 172 ? 11.058 3.983 -4.724 1.00 96.88 172 ASN A C 1
ATOM 1377 O O . ASN A 1 172 ? 10.567 2.862 -4.608 1.00 96.88 172 ASN A O 1
ATOM 1381 N N . ILE A 1 173 ? 11.921 4.274 -5.704 1.00 96.00 173 ILE A N 1
ATOM 1382 C CA . ILE A 1 173 ? 12.292 3.285 -6.723 1.00 96.00 173 ILE A CA 1
ATOM 1383 C C . ILE A 1 173 ? 13.047 2.089 -6.127 1.00 96.00 173 ILE A C 1
ATOM 1385 O O . ILE A 1 173 ? 12.844 0.953 -6.560 1.00 96.00 173 ILE A O 1
ATOM 1389 N N . ARG A 1 174 ? 13.887 2.306 -5.105 1.00 96.12 174 ARG A N 1
ATOM 1390 C CA . ARG A 1 174 ? 14.604 1.217 -4.423 1.00 96.12 174 ARG A CA 1
ATOM 1391 C C . ARG A 1 174 ? 13.634 0.309 -3.673 1.00 96.12 174 ARG A C 1
ATOM 1393 O O . ARG A 1 174 ? 13.721 -0.906 -3.829 1.00 96.12 174 ARG A O 1
ATOM 1400 N N . VAL A 1 175 ? 12.687 0.890 -2.937 1.00 97.50 175 VAL A N 1
ATOM 1401 C CA . VAL A 1 175 ? 11.630 0.135 -2.244 1.00 97.50 175 VAL A CA 1
ATOM 1402 C C . VAL A 1 175 ? 10.735 -0.595 -3.247 1.00 97.50 175 VAL A C 1
ATOM 1404 O O . VAL A 1 175 ? 10.514 -1.793 -3.115 1.00 97.50 175 VAL A O 1
ATOM 1407 N N . THR A 1 176 ? 10.295 0.079 -4.311 1.00 98.12 176 THR A N 1
ATOM 1408 C CA . THR A 1 176 ? 9.474 -0.520 -5.379 1.00 98.12 176 THR A CA 1
ATOM 1409 C C . THR A 1 176 ? 10.176 -1.715 -6.021 1.00 98.12 176 THR A C 1
ATOM 1411 O O . THR A 1 176 ? 9.573 -2.773 -6.192 1.00 98.12 176 THR A O 1
ATOM 1414 N N . THR A 1 177 ? 11.473 -1.585 -6.315 1.00 97.56 177 THR A N 1
ATOM 1415 C CA . THR A 1 177 ? 12.290 -2.690 -6.839 1.00 97.56 177 THR A CA 1
ATOM 1416 C C . THR A 1 177 ? 12.383 -3.834 -5.829 1.00 97.56 177 THR A C 1
ATOM 1418 O O . THR A 1 177 ? 12.263 -4.996 -6.210 1.00 97.56 177 THR A O 1
ATOM 1421 N N . LYS A 1 178 ? 12.552 -3.526 -4.536 1.00 97.75 178 LYS A N 1
ATOM 1422 C CA . LYS A 1 178 ? 12.582 -4.532 -3.466 1.00 97.75 178 LYS A CA 1
ATOM 1423 C C . LYS A 1 178 ? 11.266 -5.313 -3.392 1.00 97.75 178 LYS A C 1
ATOM 1425 O O . LYS A 1 178 ? 11.308 -6.540 -3.369 1.00 97.75 178 LYS A O 1
ATOM 1430 N N . VAL A 1 179 ? 10.118 -4.631 -3.430 1.00 98.50 179 VAL A N 1
ATOM 1431 C CA . VAL A 1 179 ? 8.784 -5.263 -3.465 1.00 98.50 179 VAL A CA 1
ATOM 1432 C C . VAL A 1 179 ? 8.637 -6.162 -4.694 1.00 98.50 179 VAL A C 1
ATOM 1434 O O . VAL A 1 179 ? 8.198 -7.304 -4.563 1.00 98.50 179 VAL A O 1
ATOM 1437 N N . ALA A 1 180 ? 9.057 -5.687 -5.870 1.00 97.88 180 ALA A N 1
ATOM 1438 C CA . ALA A 1 180 ? 8.997 -6.450 -7.115 1.00 97.88 180 ALA A CA 1
ATOM 1439 C C . ALA A 1 180 ? 9.821 -7.745 -7.043 1.00 97.88 180 ALA A C 1
ATOM 1441 O O . ALA A 1 180 ? 9.316 -8.822 -7.353 1.00 97.88 180 ALA A O 1
ATOM 1442 N N . VAL A 1 181 ? 11.075 -7.646 -6.591 1.00 98.12 181 VAL A N 1
ATOM 1443 C CA . VAL A 1 181 ? 11.990 -8.789 -6.461 1.00 98.12 181 VAL A CA 1
ATOM 1444 C C . VAL A 1 181 ? 11.499 -9.767 -5.399 1.00 98.12 181 VAL A C 1
ATOM 1446 O O . VAL A 1 181 ? 11.501 -10.970 -5.645 1.00 98.12 181 VAL A O 1
ATOM 1449 N N . ASN A 1 182 ? 11.034 -9.273 -4.248 1.00 98.44 182 ASN A N 1
ATOM 1450 C CA . ASN A 1 182 ? 10.481 -10.120 -3.195 1.00 98.44 182 ASN A CA 1
ATOM 1451 C C . ASN A 1 182 ? 9.280 -10.936 -3.702 1.00 98.44 182 ASN A C 1
ATOM 1453 O O . ASN A 1 182 ? 9.201 -12.134 -3.456 1.00 98.44 182 ASN A O 1
ATOM 1457 N N . ALA A 1 183 ? 8.375 -10.305 -4.455 1.00 97.31 183 ALA A N 1
ATOM 1458 C CA . ALA A 1 183 ? 7.230 -10.987 -5.048 1.00 97.31 183 ALA A CA 1
ATOM 1459 C C . ALA A 1 183 ? 7.645 -11.986 -6.147 1.00 97.31 183 ALA A C 1
ATOM 1461 O O . ALA A 1 183 ? 7.157 -13.113 -6.168 1.00 97.31 183 ALA A O 1
ATOM 1462 N N . LEU A 1 184 ? 8.594 -11.611 -7.013 1.00 96.50 184 LEU A N 1
ATOM 1463 C CA . LEU A 1 184 ? 9.091 -12.452 -8.109 1.00 96.50 184 LEU A CA 1
ATOM 1464 C C . LEU A 1 184 ? 9.807 -13.721 -7.620 1.00 96.50 184 LEU A C 1
ATOM 1466 O O . LEU A 1 184 ? 9.769 -14.745 -8.296 1.00 96.50 184 LEU A O 1
ATOM 1470 N N . LEU A 1 185 ? 10.476 -13.647 -6.469 1.00 97.44 185 LEU A N 1
ATOM 1471 C CA . LEU A 1 185 ? 11.227 -14.759 -5.878 1.00 97.44 185 LEU A CA 1
ATOM 1472 C C . LEU A 1 185 ? 10.414 -15.581 -4.864 1.00 97.44 185 LEU A C 1
ATOM 1474 O O . LEU A 1 185 ? 10.962 -16.498 -4.259 1.00 97.44 185 LEU A O 1
ATOM 1478 N N . ALA A 1 186 ? 9.134 -15.264 -4.661 1.00 95.88 186 ALA A N 1
ATOM 1479 C CA . ALA A 1 186 ? 8.271 -16.004 -3.748 1.00 95.88 186 ALA A CA 1
ATOM 1480 C C . ALA A 1 186 ? 7.909 -17.395 -4.299 1.00 95.88 186 ALA A C 1
ATOM 1482 O O . ALA A 1 186 ? 7.858 -17.598 -5.509 1.00 95.88 186 ALA A O 1
ATOM 1483 N N . ASP A 1 187 ? 7.559 -18.336 -3.418 1.00 93.94 187 ASP A N 1
ATOM 1484 C CA . ASP A 1 187 ? 7.080 -19.677 -3.807 1.00 93.94 187 ASP A CA 1
ATOM 1485 C C . ASP A 1 187 ? 5.616 -19.686 -4.300 1.00 93.94 187 ASP A C 1
ATOM 1487 O O . ASP A 1 187 ? 5.110 -20.700 -4.782 1.00 93.94 187 ASP A O 1
ATOM 1491 N N . SER A 1 188 ? 4.907 -18.561 -4.165 1.00 92.00 188 SER A N 1
ATOM 1492 C CA . SER A 1 188 ? 3.511 -18.410 -4.582 1.00 92.00 188 SER A CA 1
ATOM 1493 C C . SER A 1 188 ? 3.422 -17.917 -6.022 1.00 92.00 188 SER A C 1
ATOM 1495 O O . SER A 1 188 ? 3.893 -16.821 -6.323 1.00 92.00 188 SER A O 1
ATOM 1497 N N . ALA A 1 189 ? 2.741 -18.673 -6.889 1.00 93.25 189 ALA A N 1
ATOM 1498 C CA . ALA A 1 189 ? 2.478 -18.264 -8.272 1.00 93.25 189 ALA A CA 1
ATOM 1499 C C . ALA A 1 189 ? 1.763 -16.901 -8.350 1.00 93.25 189 ALA A C 1
ATOM 1501 O O . ALA A 1 189 ? 2.115 -16.065 -9.173 1.00 93.25 189 ALA A O 1
ATOM 1502 N N . GLU A 1 190 ? 0.831 -16.630 -7.430 1.00 88.69 190 GLU A N 1
ATOM 1503 C CA . GLU A 1 190 ? 0.135 -15.338 -7.343 1.00 88.69 190 GLU A CA 1
ATOM 1504 C C . GLU A 1 190 ? 1.108 -14.177 -7.080 1.00 88.69 190 GLU A C 1
ATOM 1506 O O . GLU A 1 190 ? 0.992 -13.106 -7.675 1.00 88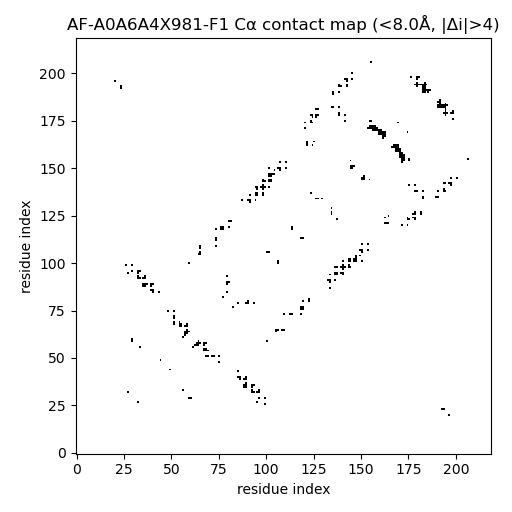.69 190 GLU A O 1
ATOM 1511 N N . MET A 1 191 ? 2.092 -14.378 -6.198 1.00 92.88 191 MET A N 1
ATOM 1512 C CA . MET A 1 191 ? 3.112 -13.362 -5.930 1.00 92.88 191 MET A CA 1
ATOM 1513 C C . MET A 1 191 ? 4.090 -13.228 -7.098 1.00 92.88 191 MET A C 1
ATOM 1515 O O . MET A 1 191 ? 4.442 -12.106 -7.457 1.00 92.88 191 MET A O 1
ATOM 1519 N N . GLN A 1 192 ? 4.479 -14.338 -7.730 1.00 96.38 192 GLN A N 1
ATOM 1520 C CA . GLN A 1 192 ? 5.349 -14.325 -8.907 1.00 96.38 192 GLN A CA 1
ATOM 1521 C C . GLN A 1 192 ? 4.713 -13.559 -10.072 1.00 96.38 192 GLN A C 1
ATOM 1523 O O . GLN A 1 192 ? 5.392 -12.759 -10.721 1.00 96.38 192 GLN A O 1
ATOM 1528 N N . ASP A 1 193 ? 3.408 -13.728 -10.291 1.00 89.88 193 ASP A N 1
ATOM 1529 C CA . ASP A 1 193 ? 2.653 -12.976 -11.293 1.00 89.88 193 ASP A CA 1
ATOM 1530 C C . ASP A 1 193 ? 2.668 -11.469 -10.992 1.00 89.88 193 ASP A C 1
ATOM 1532 O O . ASP A 1 193 ? 2.929 -10.652 -11.880 1.00 89.88 193 ASP A O 1
ATOM 1536 N N . ARG A 1 194 ? 2.478 -11.077 -9.724 1.00 91.19 194 ARG A N 1
ATOM 1537 C CA . ARG A 1 194 ? 2.552 -9.667 -9.293 1.00 91.19 194 ARG A CA 1
ATOM 1538 C C . ARG A 1 194 ? 3.953 -9.087 -9.428 1.00 91.19 194 ARG A C 1
ATOM 1540 O O . ARG A 1 194 ? 4.105 -7.978 -9.934 1.00 91.19 194 ARG A O 1
ATOM 1547 N N . GLY A 1 195 ? 4.979 -9.831 -9.022 1.00 93.62 195 GLY A N 1
ATOM 1548 C CA . GLY A 1 195 ? 6.377 -9.439 -9.199 1.00 93.62 195 GLY A CA 1
ATOM 1549 C C . GLY A 1 195 ? 6.722 -9.244 -10.674 1.00 93.62 195 GLY A C 1
ATOM 1550 O O . GLY A 1 195 ? 7.318 -8.232 -11.041 1.00 93.62 195 GLY A O 1
ATOM 1551 N N . THR A 1 196 ? 6.263 -10.156 -11.534 1.00 92.06 196 THR A N 1
ATOM 1552 C CA . THR A 1 196 ? 6.413 -10.059 -12.992 1.00 92.06 196 THR A CA 1
ATOM 1553 C C . THR A 1 196 ? 5.721 -8.813 -13.541 1.00 92.06 196 THR A C 1
ATOM 1555 O O . THR A 1 196 ? 6.331 -8.078 -14.316 1.00 92.06 196 THR A O 1
ATOM 1558 N N . ALA A 1 197 ? 4.491 -8.525 -13.104 1.00 88.25 197 ALA A N 1
ATOM 1559 C CA . ALA A 1 197 ? 3.758 -7.329 -13.508 1.00 88.25 197 ALA A CA 1
ATOM 1560 C C . ALA A 1 197 ? 4.480 -6.035 -13.095 1.00 88.25 197 ALA A C 1
ATOM 1562 O O . ALA A 1 197 ? 4.659 -5.145 -13.926 1.00 88.25 197 ALA A O 1
ATOM 1563 N N . ILE A 1 198 ? 4.963 -5.940 -11.850 1.00 93.50 198 ILE A N 1
ATOM 1564 C CA . ILE A 1 198 ? 5.718 -4.767 -11.385 1.00 93.50 198 ILE A CA 1
ATOM 1565 C C . ILE A 1 198 ? 7.009 -4.609 -12.198 1.00 93.50 198 ILE A C 1
ATOM 1567 O O . ILE A 1 198 ? 7.286 -3.520 -12.693 1.00 93.50 198 ILE A O 1
ATOM 1571 N N . MET A 1 199 ? 7.7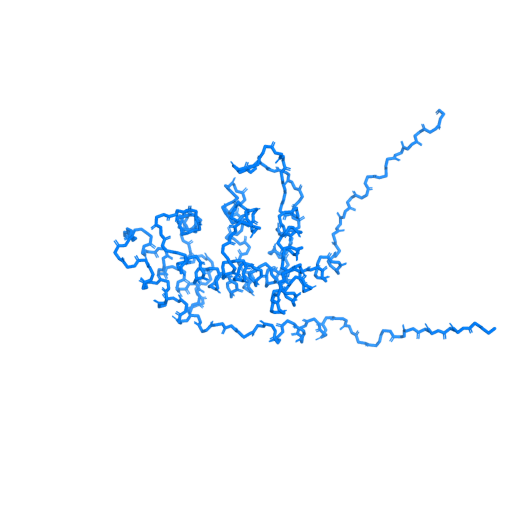83 -5.683 -12.385 1.00 93.88 199 MET A N 1
ATOM 1572 C CA . MET A 1 199 ? 9.031 -5.642 -13.158 1.00 93.88 199 MET A CA 1
ATOM 1573 C C . MET A 1 199 ? 8.802 -5.240 -14.616 1.00 93.88 199 MET A C 1
ATOM 1575 O O . MET A 1 199 ? 9.563 -4.443 -15.163 1.00 93.88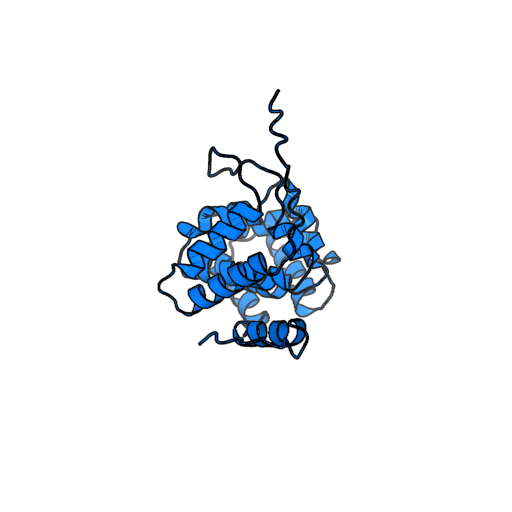 199 MET A O 1
ATOM 1579 N N . TYR A 1 200 ? 7.745 -5.760 -15.238 1.00 88.94 200 TYR A N 1
ATOM 1580 C CA . TYR A 1 200 ? 7.343 -5.353 -16.576 1.00 88.94 200 TYR A CA 1
ATOM 1581 C C . TYR A 1 200 ? 7.003 -3.858 -16.615 1.00 88.94 200 TYR A C 1
ATOM 1583 O O . TYR A 1 200 ? 7.551 -3.138 -17.446 1.00 88.94 200 TYR A O 1
ATOM 1591 N N . ASN A 1 201 ? 6.188 -3.368 -15.675 1.00 89.06 201 ASN A N 1
ATOM 1592 C CA . ASN A 1 201 ? 5.805 -1.957 -15.593 1.00 89.06 201 ASN A CA 1
ATOM 1593 C C . ASN A 1 201 ? 7.008 -1.027 -15.365 1.00 89.06 201 ASN A C 1
ATOM 1595 O O . ASN A 1 201 ? 7.078 0.039 -15.977 1.00 89.06 201 ASN A O 1
ATOM 1599 N N . LEU A 1 202 ? 7.985 -1.445 -14.551 1.00 90.31 202 LEU A N 1
ATOM 1600 C CA . LEU A 1 202 ? 9.265 -0.748 -14.392 1.00 90.31 202 LEU A CA 1
ATOM 1601 C C . LEU A 1 202 ? 10.047 -0.675 -15.711 1.00 90.31 202 LEU A C 1
ATOM 1603 O O . LEU A 1 202 ? 10.637 0.359 -16.009 1.00 90.31 202 LEU A O 1
ATOM 1607 N N . ALA A 1 203 ? 10.057 -1.758 -16.494 1.00 86.81 203 ALA A N 1
ATOM 1608 C CA . ALA A 1 203 ? 10.801 -1.837 -17.748 1.00 86.81 203 ALA A CA 1
ATOM 1609 C C . ALA A 1 203 ? 10.160 -1.031 -18.889 1.00 86.81 203 ALA A C 1
ATOM 1611 O O . ALA A 1 203 ? 10.882 -0.501 -19.733 1.00 86.81 203 ALA A O 1
ATOM 1612 N N . VAL A 1 204 ? 8.824 -0.949 -18.937 1.00 81.12 204 VAL A N 1
ATOM 1613 C CA . VAL A 1 204 ? 8.111 -0.222 -20.002 1.00 81.12 204 VAL A CA 1
ATOM 1614 C C . VAL A 1 204 ? 7.865 1.247 -19.683 1.00 81.12 204 VAL A C 1
ATOM 1616 O O . VAL A 1 204 ? 7.645 2.031 -20.607 1.00 81.12 204 VAL A O 1
ATOM 1619 N N . LYS A 1 205 ? 7.902 1.655 -18.407 1.00 75.75 205 LYS A N 1
ATOM 1620 C CA . LYS A 1 205 ? 7.858 3.079 -18.081 1.00 75.75 205 LYS A CA 1
ATOM 1621 C C . LYS A 1 205 ? 9.158 3.734 -18.524 1.00 75.75 205 LYS A C 1
ATOM 1623 O O . LYS A 1 205 ? 10.240 3.378 -18.066 1.00 75.75 205 LYS A O 1
ATOM 1628 N N . GLU A 1 206 ? 9.036 4.754 -19.369 1.00 57.59 206 GLU A N 1
ATOM 1629 C CA . GLU A 1 206 ? 10.127 5.673 -19.672 1.00 57.59 206 GLU A CA 1
ATOM 1630 C C . GLU A 1 206 ? 10.507 6.436 -18.397 1.00 57.59 206 GLU A C 1
ATOM 1632 O O . GLU A 1 206 ? 10.048 7.550 -18.138 1.00 57.59 206 GLU A O 1
ATOM 1637 N N . VAL A 1 207 ? 11.360 5.845 -17.562 1.00 49.38 207 VAL A N 1
ATOM 1638 C CA . VAL A 1 207 ? 12.080 6.622 -16.564 1.00 49.38 207 VAL A CA 1
ATOM 1639 C C . VAL A 1 207 ? 12.962 7.554 -17.379 1.00 49.38 207 VAL A C 1
ATOM 1641 O O . VAL A 1 207 ? 13.889 7.104 -18.052 1.00 49.38 207 VAL A O 1
ATOM 1644 N N . LYS A 1 208 ? 12.688 8.862 -17.349 1.00 37.12 208 LYS A N 1
ATOM 1645 C CA . LYS A 1 208 ? 13.655 9.869 -17.798 1.00 37.12 208 LYS A CA 1
ATOM 1646 C C . LYS A 1 208 ? 14.836 9.836 -16.832 1.00 37.12 208 LYS A C 1
ATOM 1648 O O . LYS A 1 208 ? 15.021 10.737 -16.020 1.00 37.12 208 LYS A O 1
ATOM 1653 N N . THR A 1 209 ? 15.628 8.770 -16.867 1.00 33.75 209 THR A N 1
ATOM 1654 C CA . THR A 1 209 ? 16.934 8.755 -16.240 1.00 33.75 209 THR A CA 1
ATOM 1655 C C . THR A 1 209 ? 17.740 9.808 -16.969 1.00 33.75 209 THR A C 1
ATOM 1657 O O . THR A 1 209 ? 18.039 9.663 -18.156 1.00 33.75 209 THR A O 1
ATOM 1660 N N . VAL A 1 210 ? 18.085 10.883 -16.264 1.00 30.44 210 VAL A N 1
ATOM 1661 C CA . VAL A 1 210 ? 19.235 11.692 -16.645 1.00 30.44 210 VAL A CA 1
ATOM 1662 C C . VAL A 1 210 ? 20.415 10.732 -16.579 1.00 30.44 210 VAL A C 1
ATOM 1664 O O . VAL A 1 210 ? 20.946 10.452 -15.507 1.00 30.44 210 VAL A O 1
ATOM 1667 N N . VAL A 1 211 ? 20.782 10.152 -17.720 1.00 30.72 211 VAL A N 1
ATOM 1668 C CA . VAL A 1 211 ? 22.091 9.535 -17.874 1.00 30.72 211 VAL A CA 1
ATOM 1669 C C . VAL A 1 211 ? 23.059 10.700 -17.739 1.00 30.72 211 VAL A C 1
ATOM 1671 O O . VAL A 1 211 ? 23.289 11.440 -18.693 1.00 30.72 211 VAL A O 1
ATOM 1674 N N . SER A 1 212 ? 23.573 10.923 -16.529 1.00 32.56 212 SER A N 1
ATOM 1675 C CA . SER A 1 212 ? 24.770 11.730 -16.353 1.00 32.56 212 SER A CA 1
ATOM 1676 C C . SER A 1 212 ? 25.864 11.011 -17.121 1.00 32.56 212 SER A C 1
ATOM 1678 O O . SER A 1 212 ? 26.456 10.047 -16.639 1.00 32.56 212 SER A O 1
ATOM 1680 N N . ILE A 1 213 ? 26.089 11.449 -18.356 1.00 34.84 213 ILE A N 1
ATOM 1681 C CA . ILE A 1 213 ? 27.291 11.121 -19.100 1.00 34.84 213 ILE A CA 1
ATOM 1682 C C . ILE A 1 213 ? 28.415 11.715 -18.257 1.00 34.84 213 ILE A C 1
ATOM 1684 O O . ILE A 1 213 ? 28.621 12.929 -18.239 1.00 34.84 213 ILE A O 1
ATOM 1688 N N . ALA A 1 214 ? 29.096 10.868 -17.489 1.00 38.12 214 ALA A N 1
ATOM 1689 C CA . ALA A 1 214 ? 30.376 11.227 -16.920 1.00 38.12 214 ALA A CA 1
ATOM 1690 C C . ALA A 1 214 ? 31.282 11.541 -18.113 1.00 38.12 214 ALA A C 1
ATOM 1692 O O . ALA A 1 214 ? 31.732 10.639 -18.820 1.00 38.12 214 ALA A O 1
ATOM 1693 N N . PHE A 1 215 ? 31.490 12.828 -18.386 1.00 39.59 215 PHE A N 1
ATOM 1694 C CA . PHE A 1 215 ? 32.540 13.265 -19.287 1.00 39.59 215 PHE A CA 1
ATOM 1695 C C . PHE A 1 215 ? 33.862 12.827 -18.658 1.00 39.59 215 PHE A C 1
ATOM 1697 O O . PHE A 1 215 ? 34.421 13.524 -17.812 1.00 39.59 215 PHE A O 1
ATOM 1704 N N . TYR A 1 216 ? 34.360 11.660 -19.060 1.00 40.47 216 TYR A N 1
ATOM 1705 C CA . TYR A 1 216 ? 35.781 11.375 -18.977 1.00 40.47 216 TYR A CA 1
ATOM 1706 C C . TYR A 1 216 ? 36.475 12.425 -19.847 1.00 40.47 216 TYR A C 1
ATOM 1708 O O . TYR A 1 216 ? 36.525 12.304 -21.069 1.00 40.47 216 TYR A O 1
ATOM 1716 N N . ARG A 1 217 ? 36.975 13.495 -19.220 1.00 35.88 217 ARG A N 1
ATOM 1717 C CA . ARG A 1 217 ? 38.052 14.281 -19.815 1.00 35.88 217 ARG A CA 1
ATOM 1718 C C . ARG A 1 217 ? 39.289 13.395 -19.786 1.00 35.88 217 ARG A C 1
ATOM 1720 O O . ARG A 1 217 ? 39.919 13.241 -18.744 1.00 35.88 217 ARG A O 1
ATOM 1727 N N . HIS A 1 218 ? 39.577 12.767 -20.916 1.00 48.09 218 HIS A N 1
ATOM 1728 C CA . HIS A 1 218 ? 40.955 12.472 -21.252 1.00 48.09 218 HIS A CA 1
ATOM 1729 C C . HIS A 1 218 ? 41.572 13.749 -21.824 1.00 48.09 218 HIS A C 1
ATOM 1731 O O . HIS A 1 218 ? 40.976 14.360 -22.711 1.00 48.09 218 HIS A O 1
ATOM 1737 N N . GLU A 1 219 ? 42.753 14.062 -21.284 1.00 42.03 219 GLU A N 1
ATOM 1738 C CA . GLU A 1 219 ? 43.699 15.135 -21.642 1.00 42.03 219 GLU A CA 1
ATOM 1739 C C . GLU A 1 219 ? 43.475 16.506 -20.981 1.00 42.03 219 GLU A C 1
ATOM 1741 O O . GLU A 1 219 ? 42.462 17.193 -21.242 1.00 42.03 219 GLU A O 1
#